Protein AF-A0A8I6TGW4-F1 (afdb_monomer)

Solvent-accessible surface area (backbone atoms only — not comparable to full-atom values): 19150 Å² total; per-residue (Å²): 113,72,70,60,54,51,53,51,51,51,51,51,52,51,49,49,52,52,50,54,51,51,51,52,51,50,54,51,51,52,50,52,53,52,50,51,52,51,51,49,53,53,50,55,51,53,52,51,51,52,51,51,52,52,49,54,52,50,52,53,50,51,55,48,50,54,53,49,53,54,49,52,54,51,47,53,52,50,50,54,50,49,52,51,51,52,53,50,49,52,53,50,52,51,52,51,54,53,49,51,52,50,50,51,53,50,49,53,51,50,50,52,52,48,55,56,47,53,64,45,70,75,76,39,88,85,58,43,86,65,50,51,58,54,51,52,50,49,52,49,48,50,50,49,49,50,52,49,50,53,49,60,65,47,48,77,77,44,84,81,66,92,48,67,68,59,52,52,52,53,48,49,52,51,48,53,52,50,49,52,51,50,51,50,54,50,51,53,49,53,50,52,52,52,52,50,52,51,50,51,52,51,50,55,51,52,53,52,51,50,53,54,48,55,52,51,50,53,50,52,53,50,50,52,50,51,52,50,54,51,49,53,52,54,49,52,53,49,53,52,49,48,54,52,50,51,53,51,52,51,54,50,51,49,51,39,50,53,48,46,55,48,47,60,73,69,58,61,86,85,44,82,64,62,76,74,44,63,93,58,81,63,70,41,86,91,45,42,65,60,54,49,57,52,48,50,58,47,50,54,49,52,52,49,52,51,54,52,49,54,53,50,52,56,50,50,55,51,49,55,54,49,53,53,53,50,54,52,50,54,50,55,50,52,54,53,53,55,59,62,64,74,71,78,85,82,92,86,133

Radius of gyration: 69.32 Å; Cα contacts (8 Å, |Δi|>4): 26; chains: 1; bounding box: 173×59×193 Å

Organism: Cimex lectularius (NCBI:txid79782)

Structure (mmCIF, N/CA/C/O backbone):
data_AF-A0A8I6TGW4-F1
#
_entry.id   AF-A0A8I6TGW4-F1
#
loop_
_atom_site.group_PDB
_atom_site.id
_atom_site.type_symbol
_atom_site.label_atom_id
_atom_site.label_alt_id
_atom_site.label_comp_id
_atom_site.label_asym_id
_atom_site.label_entity_id
_atom_site.label_seq_id
_atom_site.pdbx_PDB_ins_code
_atom_site.Cartn_x
_atom_site.Cartn_y
_atom_site.Cartn_z
_atom_site.occupancy
_atom_site.B_iso_or_equiv
_atom_site.auth_seq_id
_atom_site.auth_comp_id
_atom_site.auth_asym_id
_atom_site.auth_atom_id
_atom_site.pdbx_PDB_model_num
ATOM 1 N N . MET A 1 1 ? 26.104 -15.362 -88.011 1.00 62.25 1 MET A N 1
ATOM 2 C CA . MET A 1 1 ? 26.168 -16.494 -87.060 1.00 62.25 1 MET A CA 1
ATOM 3 C C . MET A 1 1 ? 26.789 -16.039 -85.732 1.00 62.25 1 MET A C 1
ATOM 5 O O . MET A 1 1 ? 26.032 -15.821 -84.799 1.00 62.25 1 MET A O 1
ATOM 9 N N . SER A 1 2 ? 28.082 -15.692 -85.678 1.00 73.00 2 SER A N 1
ATOM 10 C CA . SER A 1 2 ? 28.809 -15.333 -84.431 1.00 73.00 2 SER A CA 1
ATOM 11 C C . SER A 1 2 ? 28.237 -14.186 -83.556 1.00 73.00 2 SER A C 1
ATOM 13 O O . SER A 1 2 ? 28.276 -14.269 -82.326 1.00 73.00 2 SER A O 1
ATOM 15 N N . LEU A 1 3 ? 27.670 -13.114 -84.133 1.00 85.50 3 LEU A N 1
ATOM 16 C CA . LEU A 1 3 ? 27.130 -11.997 -83.331 1.00 85.50 3 LEU A CA 1
ATOM 17 C C . LEU A 1 3 ? 25.871 -12.387 -82.537 1.00 85.50 3 LEU A C 1
ATOM 19 O O . LEU A 1 3 ? 25.666 -11.917 -81.419 1.00 85.50 3 LEU A O 1
ATOM 23 N N . LEU A 1 4 ? 25.019 -13.231 -83.123 1.00 88.75 4 LEU A N 1
ATOM 24 C CA . LEU A 1 4 ? 23.761 -13.645 -82.504 1.00 88.75 4 LEU A CA 1
ATOM 25 C C . LEU A 1 4 ? 24.017 -14.649 -81.374 1.00 88.75 4 LEU A C 1
ATOM 27 O O . LEU A 1 4 ? 23.421 -14.534 -80.308 1.00 88.75 4 LEU A O 1
ATOM 31 N N . GLU A 1 5 ? 24.978 -15.552 -81.574 1.00 88.38 5 GLU A N 1
ATOM 32 C CA . GLU A 1 5 ? 25.470 -16.478 -80.546 1.00 88.38 5 GLU A CA 1
ATOM 33 C C . GLU A 1 5 ? 26.080 -15.729 -79.356 1.00 88.38 5 GLU A C 1
ATOM 35 O O . GLU A 1 5 ? 25.772 -16.038 -78.207 1.00 88.38 5 GLU A O 1
ATOM 40 N N . THR A 1 6 ? 26.872 -14.681 -79.611 1.00 88.75 6 THR A N 1
ATOM 41 C CA . THR A 1 6 ? 27.436 -13.839 -78.542 1.00 88.75 6 THR A CA 1
ATOM 42 C C . THR A 1 6 ? 26.337 -13.129 -77.739 1.00 88.75 6 THR A C 1
ATOM 44 O O . THR A 1 6 ? 26.377 -13.136 -76.510 1.00 88.75 6 THR A O 1
ATOM 47 N N . LYS A 1 7 ? 25.318 -12.556 -78.398 1.00 92.06 7 LYS A N 1
ATOM 48 C CA . LYS A 1 7 ? 24.183 -11.907 -77.707 1.00 92.06 7 LYS A CA 1
ATOM 49 C C . LYS A 1 7 ? 23.358 -12.895 -76.883 1.00 92.06 7 LYS A C 1
ATOM 51 O O . LYS A 1 7 ? 22.987 -12.581 -75.755 1.00 92.06 7 LYS A O 1
ATOM 56 N N . LEU A 1 8 ? 23.104 -14.084 -77.424 1.00 93.31 8 LEU A N 1
ATOM 57 C CA . LEU A 1 8 ? 22.403 -15.154 -76.719 1.00 93.31 8 LEU A CA 1
ATOM 58 C C . LEU A 1 8 ? 23.196 -15.624 -75.490 1.00 93.31 8 LEU A C 1
ATOM 60 O O . LEU A 1 8 ? 22.628 -15.775 -74.412 1.00 93.31 8 LEU A O 1
ATOM 64 N N . SER A 1 9 ? 24.515 -15.782 -75.624 1.00 92.88 9 SER A N 1
ATOM 65 C CA . SER A 1 9 ? 25.410 -16.131 -74.514 1.00 92.88 9 SER A CA 1
ATOM 66 C C . SER A 1 9 ? 25.389 -15.075 -73.401 1.00 92.88 9 SER A C 1
ATOM 68 O O . SER A 1 9 ? 25.226 -15.418 -72.230 1.00 92.88 9 SER A O 1
ATOM 70 N N . ILE A 1 10 ? 25.448 -13.784 -73.751 1.00 94.00 10 ILE A N 1
ATOM 71 C CA . ILE A 1 10 ? 25.335 -12.683 -72.779 1.00 94.00 10 ILE A CA 1
ATOM 72 C C . ILE A 1 10 ? 23.983 -12.732 -72.053 1.00 94.00 10 ILE A C 1
ATOM 74 O O . ILE A 1 10 ? 23.959 -12.678 -70.824 1.00 94.00 10 ILE A O 1
ATOM 78 N N . ALA A 1 11 ? 22.878 -12.916 -72.781 1.00 94.31 11 ALA A N 1
ATOM 79 C CA . ALA A 1 11 ? 21.547 -13.028 -72.186 1.00 94.31 11 ALA A CA 1
ATOM 80 C C . ALA A 1 11 ? 21.424 -14.240 -71.242 1.00 94.31 11 ALA A C 1
ATOM 82 O O . ALA A 1 11 ? 20.847 -14.123 -70.163 1.00 94.31 11 ALA A O 1
ATOM 83 N N . HIS A 1 12 ? 22.015 -15.390 -71.589 1.00 95.12 12 HIS A N 1
ATOM 84 C CA . HIS A 1 12 ? 22.072 -16.552 -70.696 1.00 95.12 12 HIS A CA 1
ATOM 85 C C . HIS A 1 12 ? 22.902 -16.283 -69.439 1.00 95.12 12 HIS A C 1
ATOM 87 O O . HIS A 1 12 ? 22.501 -16.686 -68.348 1.00 95.12 12 HIS A O 1
ATOM 93 N N . ILE A 1 13 ? 24.033 -15.584 -69.557 1.00 95.25 13 ILE A N 1
ATOM 94 C CA . ILE A 1 13 ? 24.851 -15.194 -68.402 1.00 95.25 13 ILE A CA 1
ATOM 95 C C . ILE A 1 13 ? 24.069 -14.245 -67.487 1.00 95.25 13 ILE A C 1
ATOM 97 O O . ILE A 1 13 ? 24.092 -14.414 -66.268 1.00 95.25 13 ILE A O 1
ATOM 101 N N . GLU A 1 14 ? 23.364 -13.261 -68.044 1.00 95.25 14 GLU A N 1
ATOM 102 C CA . GLU A 1 14 ? 22.524 -12.338 -67.274 1.00 95.25 14 GLU A CA 1
ATOM 103 C C . GLU A 1 14 ? 21.357 -13.054 -66.593 1.00 95.25 14 GLU A C 1
ATOM 105 O O . GLU A 1 14 ? 21.141 -12.865 -65.393 1.00 95.25 14 GLU A O 1
ATOM 110 N N . LEU A 1 15 ? 20.666 -13.943 -67.309 1.00 96.31 15 LEU A N 1
ATOM 111 C CA . LEU A 1 15 ? 19.611 -14.776 -66.741 1.00 96.31 15 LEU A CA 1
ATOM 112 C C . LEU A 1 15 ? 20.147 -15.642 -65.598 1.00 96.31 15 LEU A C 1
ATOM 114 O O . LEU A 1 15 ? 19.552 -15.670 -64.523 1.00 96.31 15 LEU A O 1
ATOM 118 N N . ASN A 1 16 ? 21.299 -16.289 -65.785 1.00 95.88 16 ASN A N 1
ATOM 119 C CA . ASN A 1 16 ? 21.934 -17.101 -64.750 1.00 95.88 16 ASN A CA 1
ATOM 120 C C . ASN A 1 16 ? 22.305 -16.260 -63.522 1.00 95.88 16 ASN A C 1
ATOM 122 O O . ASN A 1 16 ? 22.042 -16.685 -62.401 1.00 95.88 16 ASN A O 1
ATOM 126 N N . LYS A 1 17 ? 22.824 -15.036 -63.701 1.00 96.00 17 LYS A N 1
ATOM 127 C CA . LYS A 1 17 ? 23.092 -14.105 -62.588 1.00 96.00 17 LYS A CA 1
ATOM 128 C C . LYS A 1 17 ? 21.819 -13.764 -61.811 1.00 96.00 17 LYS A C 1
ATOM 130 O O . LYS A 1 17 ? 21.835 -13.775 -60.578 1.00 96.00 17 LYS A O 1
ATOM 135 N N . VAL A 1 18 ? 20.719 -13.478 -62.510 1.00 96.38 18 VAL A N 1
ATOM 136 C CA . VAL A 1 18 ? 19.418 -13.202 -61.881 1.00 96.38 18 VAL A CA 1
ATOM 137 C C . VAL A 1 18 ? 18.891 -14.441 -61.159 1.00 96.38 18 VAL A C 1
ATOM 139 O O . VAL A 1 18 ? 18.430 -14.320 -60.027 1.00 96.38 18 VAL A O 1
ATOM 142 N N . MET A 1 19 ? 19.021 -15.631 -61.750 1.00 96.56 19 MET A N 1
ATOM 143 C CA . MET A 1 19 ? 18.623 -16.896 -61.127 1.00 96.56 19 MET A CA 1
ATOM 144 C C . MET A 1 19 ? 19.427 -17.188 -59.858 1.00 96.56 19 MET A C 1
ATOM 146 O O . MET A 1 19 ? 18.835 -17.511 -58.831 1.00 96.56 19 MET A O 1
ATOM 150 N N . THR A 1 20 ? 20.751 -16.996 -59.870 1.00 96.56 20 THR A N 1
ATOM 151 C CA . THR A 1 20 ? 21.584 -17.143 -58.665 1.00 96.56 20 THR A CA 1
ATOM 152 C C . 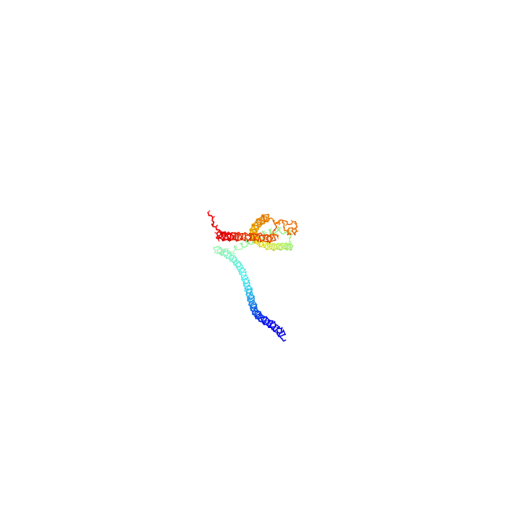THR A 1 20 ? 21.188 -16.134 -57.588 1.00 96.56 20 THR A C 1
ATOM 154 O O . THR A 1 20 ? 21.098 -16.492 -56.415 1.00 96.56 20 THR A O 1
ATOM 157 N N . LYS A 1 21 ? 20.906 -14.877 -57.961 1.00 97.00 21 LYS A N 1
ATOM 158 C CA . LYS A 1 21 ? 20.435 -13.860 -57.010 1.00 97.00 21 LYS A CA 1
ATOM 159 C C . LYS A 1 21 ? 19.064 -14.219 -56.426 1.00 97.00 21 LYS A C 1
ATOM 161 O O . LYS A 1 21 ? 18.870 -14.074 -55.225 1.00 97.00 21 LYS A O 1
ATOM 166 N N . ASN A 1 22 ? 18.137 -14.710 -57.247 1.00 96.81 22 ASN A N 1
ATOM 167 C CA . ASN A 1 22 ? 16.816 -15.159 -56.802 1.00 96.81 22 ASN A CA 1
ATOM 168 C C . ASN A 1 22 ? 16.932 -16.364 -55.854 1.00 96.81 22 ASN A C 1
ATOM 170 O O . ASN A 1 22 ? 16.273 -16.382 -54.821 1.00 96.81 22 ASN A O 1
ATOM 174 N N . GLY A 1 23 ? 17.831 -17.311 -56.146 1.00 97.88 23 GLY A N 1
ATOM 175 C CA . GLY A 1 23 ? 18.157 -18.423 -55.248 1.00 97.88 23 GLY A CA 1
ATOM 176 C C . GLY A 1 23 ? 18.614 -17.945 -53.868 1.00 97.88 23 GLY A C 1
ATOM 177 O O . GLY A 1 23 ? 18.004 -18.312 -52.869 1.00 97.88 23 GLY A O 1
ATOM 178 N N . ARG A 1 24 ? 19.594 -17.032 -53.815 1.00 97.00 24 ARG A N 1
ATOM 179 C CA . ARG A 1 24 ? 20.082 -16.451 -52.548 1.00 97.00 24 ARG A CA 1
ATOM 180 C C . ARG A 1 24 ? 18.984 -15.738 -51.758 1.00 97.00 24 ARG A C 1
ATOM 182 O O . ARG A 1 24 ? 18.885 -15.919 -50.553 1.00 97.00 24 ARG A O 1
ATOM 189 N N . LEU A 1 25 ? 18.136 -14.957 -52.433 1.00 97.81 25 LEU A N 1
ATOM 190 C CA . LEU A 1 25 ? 17.016 -14.273 -51.777 1.00 97.81 25 LEU A CA 1
ATOM 191 C C . LEU A 1 25 ? 15.998 -15.265 -51.196 1.00 97.81 25 LEU A C 1
ATOM 193 O O . LEU A 1 25 ? 15.444 -15.013 -50.132 1.00 97.81 25 LEU A O 1
ATOM 197 N N . ARG A 1 26 ? 15.751 -16.401 -51.861 1.00 98.00 26 ARG A N 1
ATOM 198 C CA . ARG A 1 26 ? 14.867 -17.451 -51.325 1.00 98.00 26 ARG A CA 1
ATOM 199 C C . ARG A 1 26 ? 15.451 -18.103 -50.077 1.00 98.00 26 ARG A C 1
ATOM 201 O O . ARG A 1 26 ? 14.713 -18.299 -49.117 1.00 98.00 26 ARG A O 1
ATOM 208 N N . GLU A 1 27 ? 16.750 -18.390 -50.076 1.00 97.75 27 GLU A N 1
ATOM 209 C CA . GLU A 1 27 ? 17.454 -18.928 -48.903 1.00 97.75 27 GLU A CA 1
ATOM 210 C C . GLU A 1 27 ? 17.406 -17.947 -47.723 1.00 97.75 27 GLU A C 1
ATOM 212 O O . GLU A 1 27 ? 17.117 -18.345 -46.595 1.00 97.75 27 GLU A O 1
ATOM 217 N N . GLU A 1 28 ? 17.610 -16.653 -47.984 1.00 97.94 28 GLU A N 1
ATOM 218 C CA . GLU A 1 28 ? 17.508 -15.598 -46.972 1.00 97.94 28 GLU A CA 1
ATOM 219 C C . GLU A 1 28 ? 16.085 -15.489 -46.404 1.00 97.94 28 GLU A C 1
ATOM 221 O O . GLU A 1 28 ? 15.901 -15.457 -45.187 1.00 97.94 28 GLU A O 1
ATOM 226 N N . ILE A 1 29 ? 15.058 -15.515 -47.262 1.00 98.00 29 ILE A N 1
ATOM 227 C CA . ILE A 1 29 ? 13.655 -15.527 -46.824 1.00 98.00 29 ILE A CA 1
ATOM 228 C C . ILE A 1 29 ? 13.371 -16.762 -45.961 1.00 98.00 29 ILE A C 1
ATOM 230 O O . ILE A 1 29 ? 12.735 -16.645 -44.913 1.00 98.00 29 ILE A O 1
ATOM 234 N N . GLU A 1 30 ? 13.844 -17.944 -46.361 1.00 98.00 30 GLU A N 1
ATOM 235 C CA . GLU A 1 30 ? 13.651 -19.170 -45.586 1.00 98.00 30 GLU A CA 1
ATOM 236 C C . GLU A 1 30 ? 14.340 -19.088 -44.215 1.00 98.00 30 GLU A C 1
ATOM 238 O O . GLU A 1 30 ? 13.747 -19.465 -43.198 1.00 98.00 30 GLU A O 1
ATOM 243 N N . HIS A 1 31 ? 15.559 -18.546 -44.167 1.00 97.75 31 HIS A N 1
ATOM 244 C CA . HIS A 1 31 ? 16.283 -18.296 -42.923 1.00 97.75 31 HIS A CA 1
ATOM 245 C C . HIS A 1 31 ? 15.496 -17.361 -41.994 1.00 97.75 31 HIS A C 1
ATOM 247 O O . HIS A 1 31 ? 15.213 -17.722 -40.849 1.00 97.75 31 HIS A O 1
ATOM 253 N N . LEU A 1 32 ? 15.046 -16.210 -42.502 1.00 98.06 32 LEU A N 1
ATOM 254 C CA . LEU A 1 32 ? 14.266 -15.235 -41.731 1.00 98.06 32 LEU A CA 1
ATOM 255 C C . LEU A 1 32 ? 12.938 -15.818 -41.225 1.00 98.06 32 LEU A C 1
ATOM 257 O O . LEU A 1 32 ? 12.511 -15.536 -40.103 1.00 98.06 32 LEU A O 1
ATOM 261 N N . LEU A 1 33 ? 12.276 -16.672 -42.010 1.00 98.00 33 LEU A N 1
ATOM 262 C CA . LEU A 1 33 ? 11.053 -17.354 -41.578 1.00 98.00 33 LEU A CA 1
ATOM 263 C C . LEU A 1 33 ? 11.316 -18.350 -40.440 1.00 98.00 33 LEU A C 1
ATOM 265 O O . LEU A 1 33 ? 10.512 -18.430 -39.502 1.00 98.00 33 LEU A O 1
ATOM 269 N N . LYS A 1 34 ? 12.441 -19.077 -40.481 1.00 98.06 34 LYS A N 1
ATOM 270 C CA . LYS A 1 34 ? 12.869 -19.970 -39.390 1.00 98.06 34 LYS A CA 1
ATOM 271 C C . LYS A 1 34 ? 13.171 -19.180 -38.118 1.00 98.06 34 LYS A C 1
ATOM 273 O O . LYS A 1 34 ? 12.689 -19.558 -37.047 1.00 98.06 34 LYS A O 1
ATOM 278 N N . GLU A 1 35 ? 13.882 -18.062 -38.230 1.00 97.69 35 GLU A N 1
ATOM 279 C CA . GLU A 1 35 ? 14.150 -17.172 -37.097 1.00 97.69 35 GLU A CA 1
ATOM 280 C C . GLU A 1 35 ? 12.861 -16.611 -36.503 1.00 97.69 35 GLU A C 1
ATOM 282 O O . GLU A 1 35 ? 12.648 -16.719 -35.296 1.00 97.69 35 GLU A O 1
ATOM 287 N N . ARG A 1 36 ? 11.938 -16.112 -37.335 1.00 98.12 36 ARG A N 1
ATOM 288 C CA . ARG A 1 36 ? 10.631 -15.627 -36.870 1.00 98.12 36 ARG A CA 1
ATOM 289 C C . ARG A 1 36 ? 9.860 -16.708 -36.115 1.00 98.12 36 ARG A C 1
ATOM 291 O O . ARG A 1 36 ? 9.249 -16.423 -35.088 1.00 98.12 36 ARG A O 1
ATOM 298 N N . CYS A 1 37 ? 9.881 -17.948 -36.605 1.00 98.0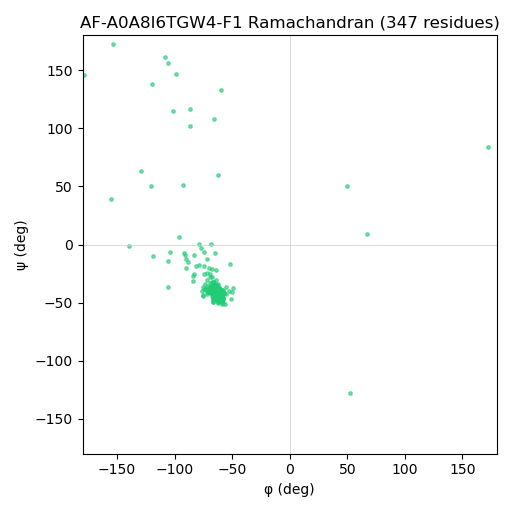6 37 CYS A N 1
ATOM 299 C CA . CYS A 1 37 ? 9.243 -19.078 -35.930 1.00 98.06 37 CYS A CA 1
ATOM 300 C C . CYS A 1 37 ? 9.887 -19.356 -34.562 1.00 98.06 37 CYS A C 1
ATOM 302 O O . CYS A 1 37 ? 9.177 -19.549 -33.574 1.00 98.06 37 CYS A O 1
ATOM 304 N N . ARG A 1 38 ? 11.222 -19.309 -34.477 1.00 98.00 38 ARG A N 1
ATOM 305 C CA . ARG A 1 38 ? 11.961 -19.460 -33.216 1.00 98.00 38 ARG A CA 1
ATOM 306 C C . ARG A 1 38 ? 11.637 -18.338 -32.227 1.00 98.00 38 ARG A C 1
ATOM 308 O O . ARG A 1 38 ? 11.329 -18.631 -31.075 1.00 98.00 38 ARG A O 1
ATOM 315 N N . PHE A 1 39 ? 11.652 -17.084 -32.674 1.00 98.25 39 PHE A N 1
ATOM 316 C CA . PHE A 1 39 ? 11.309 -15.931 -31.839 1.00 98.25 39 PHE A CA 1
ATOM 317 C C . PHE A 1 39 ? 9.869 -15.991 -31.345 1.00 98.25 39 PHE A C 1
ATOM 319 O O . PHE A 1 39 ? 9.619 -15.725 -30.174 1.00 98.25 39 PHE A O 1
ATOM 326 N N . LYS A 1 40 ? 8.927 -16.397 -32.202 1.00 98.06 40 LYS A N 1
ATOM 327 C CA . LYS A 1 40 ? 7.530 -16.566 -31.801 1.00 98.06 40 LYS A CA 1
ATOM 328 C C . LYS A 1 40 ? 7.378 -17.613 -30.696 1.00 98.06 40 LYS A C 1
ATOM 330 O O . LYS A 1 40 ? 6.718 -17.335 -29.705 1.00 98.06 40 LYS A O 1
ATOM 335 N N . LYS A 1 41 ? 8.031 -18.773 -30.828 1.00 98.31 41 LYS A N 1
ATOM 336 C CA . LYS A 1 41 ? 8.020 -19.807 -29.778 1.00 98.31 41 LYS A CA 1
ATOM 337 C C . LYS A 1 41 ? 8.584 -19.280 -28.460 1.00 98.31 41 LYS A C 1
ATOM 339 O O . LYS A 1 41 ? 7.952 -19.445 -27.425 1.00 98.31 41 LYS A O 1
ATOM 344 N N . LEU A 1 42 ? 9.726 -18.591 -28.518 1.00 98.12 42 LEU A N 1
ATOM 345 C CA . LEU A 1 42 ? 10.330 -17.985 -27.333 1.00 98.12 42 LEU A CA 1
ATOM 346 C C . LEU A 1 42 ? 9.378 -16.980 -26.672 1.00 98.12 42 LEU A C 1
ATOM 348 O O . LEU A 1 42 ? 9.198 -17.023 -25.462 1.00 98.12 42 LEU A O 1
ATOM 352 N N . LEU A 1 43 ? 8.740 -16.109 -27.457 1.00 98.12 43 LEU A N 1
ATOM 353 C CA . LEU A 1 43 ? 7.761 -15.146 -26.955 1.00 98.12 43 LEU A CA 1
ATOM 354 C C . LEU A 1 43 ? 6.569 -15.848 -26.287 1.00 98.12 43 LEU A C 1
ATOM 356 O O . LEU A 1 43 ? 6.182 -15.473 -25.183 1.00 98.12 43 LEU A O 1
ATOM 360 N N . ASP A 1 44 ? 6.008 -16.871 -26.931 1.00 98.44 44 ASP A N 1
ATOM 361 C CA . ASP A 1 44 ? 4.873 -17.626 -26.396 1.00 98.44 44 ASP A CA 1
ATOM 362 C C . ASP A 1 44 ? 5.230 -18.303 -25.062 1.00 98.44 44 ASP A C 1
ATOM 364 O O . ASP A 1 44 ? 4.425 -18.298 -24.128 1.00 98.44 44 ASP A O 1
ATOM 368 N N . ASP A 1 45 ? 6.446 -18.836 -24.935 1.00 98.12 45 ASP A N 1
ATOM 369 C CA . ASP A 1 45 ? 6.925 -19.455 -23.698 1.00 98.12 45 ASP A CA 1
ATOM 370 C C . ASP A 1 45 ? 7.169 -18.420 -22.590 1.00 98.12 45 ASP A C 1
ATOM 372 O O . ASP A 1 45 ? 6.744 -18.631 -21.450 1.00 98.12 45 ASP A O 1
ATOM 376 N N . GLN A 1 46 ? 7.742 -17.259 -22.920 1.00 97.50 46 GLN A N 1
ATOM 377 C CA . GLN A 1 46 ? 7.876 -16.143 -21.975 1.00 97.50 46 GLN A CA 1
ATOM 378 C C . GLN A 1 46 ? 6.506 -15.629 -21.506 1.00 97.50 46 GLN A C 1
ATOM 380 O O . GLN A 1 46 ? 6.304 -15.372 -20.319 1.00 97.50 46 GLN A O 1
ATOM 385 N N . LEU A 1 47 ? 5.520 -15.541 -22.404 1.00 98.12 47 LEU A N 1
ATOM 386 C CA . LEU A 1 47 ? 4.153 -15.149 -22.053 1.00 98.12 47 LEU A CA 1
ATOM 387 C C . LEU A 1 47 ? 3.474 -16.170 -21.134 1.00 98.12 47 LEU A C 1
ATOM 389 O O . LEU A 1 47 ? 2.747 -15.774 -20.221 1.00 98.12 47 LEU A O 1
ATOM 393 N N . LYS A 1 48 ? 3.696 -17.473 -21.344 1.00 98.12 48 LYS A N 1
ATOM 394 C CA . LYS A 1 48 ? 3.195 -18.517 -20.435 1.00 98.12 48 LYS A CA 1
ATOM 395 C C . LYS A 1 48 ? 3.824 -18.393 -19.052 1.00 98.12 48 LYS A C 1
ATOM 397 O O . LYS A 1 48 ? 3.088 -18.427 -18.067 1.00 98.12 48 LYS A O 1
ATOM 402 N N . LEU A 1 49 ? 5.142 -18.199 -18.977 1.00 98.00 49 LEU A N 1
ATOM 403 C CA . LEU A 1 49 ? 5.844 -18.018 -17.707 1.00 98.00 49 LEU A CA 1
ATOM 404 C C . LEU A 1 49 ? 5.331 -16.780 -16.964 1.00 98.00 49 LEU A C 1
ATOM 406 O O . LEU A 1 49 ? 5.023 -16.857 -15.777 1.00 98.00 49 LEU A O 1
ATOM 410 N N . LEU A 1 50 ? 5.142 -15.665 -17.675 1.00 97.94 50 LEU A N 1
ATOM 411 C CA . LEU A 1 50 ? 4.583 -14.441 -17.104 1.00 97.94 50 LEU A CA 1
ATOM 412 C C . LEU A 1 50 ? 3.166 -14.664 -16.554 1.00 97.94 50 LEU A C 1
ATOM 414 O O . LEU A 1 50 ? 2.845 -14.205 -15.460 1.00 97.94 50 LEU A O 1
ATOM 418 N N . LYS A 1 51 ? 2.307 -15.375 -17.295 1.00 97.94 51 LYS A N 1
ATOM 419 C CA . LYS A 1 51 ? 0.947 -15.712 -16.841 1.00 97.94 51 LYS A CA 1
ATOM 420 C C . LYS A 1 51 ? 0.967 -16.612 -15.605 1.00 97.94 51 LYS A C 1
ATOM 422 O O . LYS A 1 51 ? 0.204 -16.362 -14.677 1.00 97.94 51 LYS A O 1
ATOM 427 N N . ALA A 1 52 ? 1.845 -17.613 -15.572 1.00 98.00 52 ALA A N 1
ATOM 428 C CA . ALA A 1 52 ? 2.011 -18.492 -14.417 1.00 98.00 52 ALA A CA 1
ATOM 429 C C . ALA A 1 52 ? 2.515 -17.724 -13.183 1.00 98.00 52 ALA A C 1
ATOM 431 O O . ALA A 1 52 ? 1.960 -17.884 -12.099 1.00 98.00 52 ALA A O 1
ATOM 432 N N . GLY A 1 53 ? 3.498 -16.833 -13.358 1.00 98.19 53 GLY A N 1
ATOM 433 C CA . GLY A 1 53 ? 4.005 -15.970 -12.290 1.00 98.19 53 GLY A CA 1
ATOM 434 C C . GLY A 1 53 ? 2.932 -15.035 -11.731 1.00 98.19 53 GLY A C 1
ATOM 435 O O . GLY A 1 53 ? 2.769 -14.947 -10.518 1.00 98.19 53 GLY A O 1
ATOM 436 N N . LYS A 1 54 ? 2.132 -14.402 -12.601 1.00 98.06 54 LYS A N 1
ATOM 437 C CA . LYS A 1 54 ? 0.991 -13.573 -12.176 1.00 98.06 54 LYS A CA 1
ATOM 438 C C . LYS A 1 54 ? -0.051 -14.372 -11.400 1.00 98.06 54 LYS A C 1
ATOM 440 O O . LYS A 1 54 ? -0.555 -13.869 -10.405 1.00 98.06 54 LYS A O 1
ATOM 445 N N . LYS A 1 55 ? -0.359 -15.595 -11.839 1.00 98.25 55 LYS A N 1
ATOM 446 C CA . LYS A 1 55 ? -1.290 -16.471 -11.123 1.00 98.25 55 LYS A CA 1
ATOM 447 C C . LYS A 1 55 ? -0.765 -16.809 -9.726 1.00 98.25 55 LYS A C 1
ATOM 449 O O . LYS A 1 55 ? -1.466 -16.568 -8.761 1.00 98.25 55 LYS A O 1
ATOM 454 N N . SER A 1 56 ? 0.485 -17.259 -9.618 1.00 97.94 56 SER A N 1
ATOM 455 C CA . SER A 1 56 ? 1.115 -17.552 -8.321 1.00 97.94 56 SER A CA 1
ATOM 456 C C . SER A 1 56 ? 1.120 -16.335 -7.386 1.00 97.94 56 SER A C 1
ATOM 458 O O . SER A 1 56 ? 0.803 -16.446 -6.207 1.00 97.94 56 SER A O 1
ATOM 460 N N . MET A 1 57 ? 1.409 -15.145 -7.923 1.00 97.75 57 MET A N 1
ATOM 461 C CA . MET A 1 57 ? 1.344 -13.897 -7.161 1.00 97.75 57 MET A CA 1
ATOM 462 C C . MET A 1 57 ? -0.073 -13.595 -6.654 1.00 97.75 57 MET A C 1
ATOM 464 O O . MET A 1 57 ? -0.223 -13.216 -5.498 1.00 97.75 57 MET A O 1
ATOM 468 N N . LEU A 1 58 ? -1.100 -13.766 -7.493 1.00 98.38 58 LEU A N 1
ATOM 469 C CA . LEU A 1 58 ? -2.496 -13.578 -7.087 1.00 98.38 58 LEU A CA 1
ATOM 470 C C . LEU A 1 58 ? -2.917 -14.594 -6.022 1.00 98.38 58 LEU A C 1
ATOM 472 O O . LEU A 1 58 ? -3.490 -14.189 -5.016 1.00 98.38 58 LEU A O 1
ATOM 476 N N . ASP A 1 59 ? -2.558 -15.866 -6.194 1.00 98.25 59 ASP A N 1
ATOM 477 C CA . ASP A 1 59 ? -2.862 -16.926 -5.230 1.00 98.25 59 ASP A CA 1
ATOM 478 C C . ASP A 1 59 ? -2.208 -16.624 -3.860 1.00 98.25 59 ASP A C 1
ATOM 480 O O . ASP A 1 59 ? -2.842 -16.778 -2.818 1.00 98.25 59 ASP A O 1
ATOM 484 N N . MET A 1 60 ? -0.965 -16.119 -3.834 1.00 98.12 60 MET A N 1
ATOM 485 C CA . MET A 1 60 ? -0.306 -15.688 -2.589 1.00 98.12 60 MET A CA 1
ATOM 486 C C . MET A 1 60 ? -0.987 -14.477 -1.938 1.00 98.12 60 MET A C 1
ATOM 488 O O . MET A 1 60 ? -1.062 -14.404 -0.710 1.00 98.12 60 MET A O 1
ATOM 492 N N . ILE A 1 61 ? -1.473 -13.520 -2.735 1.00 97.19 61 ILE A N 1
ATOM 493 C CA . ILE A 1 61 ? -2.217 -12.357 -2.228 1.00 97.19 61 ILE A CA 1
ATOM 494 C C . ILE A 1 61 ? -3.540 -12.812 -1.607 1.00 97.19 61 ILE A C 1
ATOM 496 O O . ILE A 1 61 ? -3.869 -12.378 -0.506 1.00 97.19 61 ILE A O 1
ATOM 500 N N . GLU A 1 62 ? -4.263 -13.715 -2.269 1.00 97.75 62 GLU A N 1
ATOM 501 C CA . GLU A 1 62 ? -5.518 -14.274 -1.765 1.00 97.75 62 GLU A CA 1
ATOM 502 C C . GLU A 1 62 ? -5.299 -15.042 -0.455 1.00 97.75 62 GLU A C 1
ATOM 504 O O . GLU A 1 62 ? -5.962 -14.761 0.543 1.00 97.75 62 GLU A O 1
ATOM 509 N N . GLN A 1 63 ? -4.297 -15.927 -0.405 1.00 97.62 63 GLN A N 1
ATOM 510 C CA . GLN A 1 63 ? -3.923 -16.637 0.824 1.00 97.62 63 GLN A CA 1
ATOM 511 C C . GLN A 1 63 ? -3.542 -15.680 1.959 1.00 97.62 63 GLN A C 1
ATOM 513 O O . GLN A 1 63 ? -3.923 -15.901 3.108 1.00 97.62 63 GLN A O 1
ATOM 518 N N . SER A 1 64 ? -2.814 -14.606 1.644 1.00 97.44 64 SER A N 1
ATOM 519 C CA . SER A 1 64 ? -2.461 -13.582 2.629 1.00 97.44 64 SER A CA 1
ATOM 520 C C . SER A 1 64 ? -3.704 -12.856 3.145 1.00 97.44 64 SER A C 1
ATOM 522 O O . SER A 1 64 ? -3.831 -12.682 4.352 1.00 97.44 64 SER A O 1
ATOM 524 N N . SER A 1 65 ? -4.639 -12.482 2.263 1.00 96.94 65 SER A N 1
ATOM 525 C CA . SER A 1 65 ? -5.906 -11.837 2.640 1.00 96.94 65 SER A CA 1
ATOM 526 C C . SER A 1 65 ? -6.719 -12.715 3.589 1.00 96.94 65 SER A C 1
ATOM 528 O O . SER A 1 65 ? -7.104 -12.260 4.661 1.00 96.94 65 SER A O 1
ATOM 530 N N . ILE A 1 66 ? -6.881 -14.000 3.257 1.00 97.06 66 ILE A N 1
ATOM 531 C CA . ILE A 1 66 ? -7.596 -14.972 4.097 1.00 97.06 66 ILE A CA 1
ATOM 532 C C . ILE A 1 66 ? -6.918 -15.116 5.469 1.00 97.06 66 ILE A C 1
ATOM 534 O O . ILE A 1 66 ? -7.582 -15.141 6.506 1.00 97.06 66 ILE A O 1
ATOM 538 N N . ALA A 1 67 ? -5.584 -15.182 5.510 1.00 96.69 67 ALA A N 1
ATOM 539 C CA . ALA A 1 67 ? -4.848 -15.257 6.770 1.00 96.69 67 ALA A CA 1
ATOM 540 C C . ALA A 1 67 ? -5.018 -13.988 7.627 1.00 96.69 67 ALA A C 1
ATOM 542 O O . ALA A 1 67 ? -5.115 -14.086 8.854 1.00 96.69 67 ALA A O 1
ATOM 543 N N . PHE A 1 68 ? -5.074 -12.806 7.002 1.00 97.88 68 PHE A N 1
ATOM 544 C CA . PHE A 1 68 ? -5.362 -11.553 7.700 1.00 97.88 68 PHE A CA 1
ATOM 545 C C . PHE A 1 68 ? -6.784 -11.527 8.260 1.00 97.88 68 PHE A C 1
ATOM 547 O O . PHE A 1 68 ? -6.941 -11.230 9.442 1.00 97.88 68 PHE A O 1
ATOM 554 N N . GLU A 1 69 ? -7.787 -11.925 7.478 1.00 97.31 69 GLU A N 1
ATOM 555 C CA . GLU A 1 69 ? -9.181 -12.018 7.931 1.00 97.31 69 GLU A CA 1
ATOM 556 C C . GLU A 1 69 ? -9.322 -12.964 9.136 1.00 97.31 69 GLU A C 1
ATOM 558 O O . GLU A 1 69 ? -9.904 -12.596 10.157 1.00 97.31 69 GLU A O 1
ATOM 563 N N . HIS A 1 70 ? -8.702 -14.150 9.091 1.00 96.81 70 HIS A N 1
ATOM 564 C CA . HIS A 1 70 ? -8.701 -15.082 10.225 1.00 96.81 70 HIS A CA 1
ATOM 565 C C . HIS A 1 70 ? -8.016 -14.520 11.475 1.00 96.81 70 HIS A C 1
ATOM 567 O O . HIS A 1 70 ? -8.459 -14.770 12.604 1.00 96.81 70 HIS A O 1
ATOM 573 N N . ARG A 1 71 ? -6.919 -13.776 11.297 1.00 98.06 71 ARG A N 1
ATOM 574 C CA . ARG A 1 71 ? -6.231 -13.110 12.406 1.00 98.06 71 ARG A CA 1
ATOM 575 C C . ARG A 1 71 ? -7.117 -12.030 13.023 1.00 98.06 71 ARG A C 1
ATOM 577 O O . ARG A 1 71 ? -7.193 -11.967 14.247 1.00 98.06 71 ARG A O 1
ATOM 584 N N . GLU A 1 72 ? -7.763 -11.203 12.208 1.00 96.94 72 GLU A N 1
ATOM 585 C CA . GLU A 1 72 ? -8.675 -10.153 12.673 1.00 96.94 72 GLU A CA 1
ATOM 586 C C . GLU A 1 72 ? -9.871 -10.741 13.425 1.00 96.94 72 GLU A C 1
ATOM 588 O O . GLU A 1 72 ? -10.181 -10.289 14.527 1.00 96.94 72 GLU A O 1
ATOM 593 N N . GLU A 1 73 ? -10.476 -11.814 12.908 1.00 96.38 73 GLU A N 1
ATOM 594 C CA . GLU A 1 73 ? -11.571 -12.516 13.584 1.00 96.38 73 GLU A CA 1
ATOM 595 C C . GLU A 1 73 ? -11.126 -13.089 14.941 1.00 96.38 73 GLU A C 1
ATOM 597 O O . GLU A 1 73 ? -11.829 -12.971 15.948 1.00 96.38 73 GLU A O 1
ATOM 602 N N . SER A 1 74 ? -9.936 -13.694 14.992 1.00 94.88 74 SER A N 1
ATOM 603 C CA . SER A 1 74 ? -9.376 -14.248 16.231 1.00 94.88 74 SER A CA 1
ATOM 604 C C . SER A 1 74 ? -9.055 -13.156 17.250 1.00 94.88 74 SER A C 1
ATOM 606 O O . SER A 1 74 ? -9.321 -13.330 18.440 1.00 94.88 74 SER A O 1
ATOM 608 N N . GLN A 1 75 ? -8.524 -12.020 16.793 1.00 97.38 75 GLN A N 1
ATOM 609 C CA . GLN A 1 75 ? -8.243 -10.869 17.644 1.00 97.38 75 GLN A CA 1
ATOM 610 C C . GLN A 1 75 ? -9.536 -10.287 18.222 1.00 97.38 75 GLN A C 1
ATOM 612 O O . GLN A 1 75 ? -9.622 -10.100 19.431 1.00 97.38 75 GLN A O 1
ATOM 617 N N . ALA A 1 76 ? -10.571 -10.105 17.398 1.00 96.50 76 ALA A N 1
ATOM 618 C CA . ALA A 1 76 ? -11.874 -9.629 17.856 1.00 96.50 76 ALA A CA 1
ATOM 619 C C . ALA A 1 76 ? -12.491 -10.564 18.913 1.00 96.50 76 ALA A C 1
ATOM 621 O O . ALA A 1 76 ? -13.036 -10.101 19.916 1.00 96.50 76 ALA A O 1
ATOM 622 N N . LYS A 1 77 ? -12.360 -11.888 18.737 1.00 97.62 77 LYS A N 1
ATOM 623 C CA . LYS A 1 77 ? -12.791 -12.876 19.743 1.00 97.62 77 LYS A CA 1
ATOM 624 C C . LYS A 1 77 ? -12.012 -12.745 21.054 1.00 97.62 77 LYS A C 1
ATOM 626 O O . LYS A 1 77 ? -12.620 -12.819 22.120 1.00 97.62 77 LYS A O 1
ATOM 631 N N . LEU A 1 78 ? -10.692 -12.559 20.995 1.00 97.25 78 LEU A N 1
ATOM 632 C CA . LEU A 1 78 ? -9.863 -12.357 22.188 1.00 97.25 78 LEU A CA 1
ATOM 633 C C . LEU A 1 78 ? -10.225 -11.065 22.921 1.00 97.25 78 LEU A C 1
ATOM 635 O O . LEU A 1 78 ? -10.334 -11.077 24.145 1.00 97.25 78 LEU A O 1
ATOM 639 N N . ASP A 1 79 ? -10.454 -9.980 22.188 1.00 96.06 79 ASP A N 1
ATOM 640 C CA . ASP A 1 79 ? -10.820 -8.690 22.768 1.00 96.06 79 ASP A CA 1
ATOM 641 C C . ASP A 1 79 ? -12.188 -8.770 23.461 1.00 96.06 79 ASP A C 1
ATOM 643 O O . ASP A 1 79 ? -12.307 -8.375 24.621 1.00 96.06 79 ASP A O 1
ATOM 647 N N . ALA A 1 80 ? -13.180 -9.408 22.829 1.00 97.25 80 ALA A N 1
ATOM 648 C CA . ALA A 1 80 ? -14.487 -9.656 23.441 1.00 97.25 80 ALA A CA 1
ATOM 649 C C . ALA A 1 80 ? -14.399 -10.537 24.704 1.00 97.25 80 ALA A C 1
ATOM 651 O O . ALA A 1 80 ? -15.100 -10.303 25.692 1.00 97.25 80 ALA A O 1
ATOM 652 N N . LEU A 1 81 ? -13.530 -11.555 24.704 1.00 97.50 81 LEU A N 1
ATOM 653 C CA . LEU A 1 81 ? -13.292 -12.389 25.887 1.00 97.50 81 LEU A CA 1
ATOM 654 C C . LEU A 1 81 ? -12.591 -11.615 27.008 1.00 97.50 81 LEU A C 1
ATOM 656 O O . LEU A 1 81 ? -12.957 -11.779 28.172 1.00 97.50 81 LEU A O 1
ATOM 660 N N . ASN A 1 82 ? -11.618 -10.766 26.674 1.00 97.88 82 ASN A N 1
ATOM 661 C CA . ASN A 1 82 ? -10.929 -9.914 27.638 1.00 97.88 82 ASN A CA 1
ATOM 662 C C . ASN A 1 82 ? -11.889 -8.910 28.277 1.00 97.88 82 ASN A C 1
ATOM 664 O O . ASN A 1 82 ? -11.925 -8.804 29.501 1.00 97.88 82 ASN A O 1
ATOM 668 N N . GLU A 1 83 ? -12.708 -8.227 27.479 1.00 97.31 83 GLU A N 1
ATOM 669 C CA . GLU A 1 83 ? -13.721 -7.292 27.972 1.00 97.31 83 GLU A CA 1
ATOM 670 C C . GLU A 1 83 ? -14.716 -7.996 28.901 1.00 97.31 83 GLU A C 1
ATOM 672 O O . GLU A 1 83 ? -14.945 -7.555 30.032 1.00 97.31 83 GLU A O 1
ATOM 677 N N . LYS A 1 84 ? -15.219 -9.167 28.490 1.00 98.00 84 LYS A N 1
ATOM 678 C CA . LYS A 1 84 ? -16.087 -9.994 29.334 1.00 98.00 84 LYS A CA 1
ATOM 679 C C . LYS A 1 84 ? -15.393 -10.424 30.627 1.00 98.00 84 LYS A C 1
ATOM 681 O O . LYS A 1 84 ? -16.025 -10.430 31.681 1.00 98.00 84 LYS A O 1
ATOM 686 N N . SER A 1 85 ? -14.107 -10.775 30.576 1.00 97.81 85 SER A N 1
ATOM 687 C CA . SER A 1 85 ? -13.333 -11.149 31.763 1.00 97.81 85 SER A CA 1
ATOM 688 C C . SER A 1 85 ? -13.145 -9.975 32.722 1.00 97.81 85 SER A C 1
ATOM 690 O O . SER A 1 85 ? -13.201 -10.176 33.935 1.00 97.81 85 SER A O 1
ATOM 692 N N . ILE A 1 86 ? -12.909 -8.767 32.205 1.00 97.44 86 ILE A N 1
ATOM 693 C CA . ILE A 1 86 ? -12.767 -7.550 33.013 1.00 97.44 86 ILE A CA 1
ATOM 694 C C . ILE A 1 86 ? -14.102 -7.220 33.684 1.00 97.44 86 ILE A C 1
ATOM 696 O O . ILE A 1 86 ? -14.143 -7.080 34.905 1.00 97.44 86 ILE A O 1
ATOM 700 N N . SER A 1 87 ? -15.193 -7.202 32.915 1.00 98.00 87 SER A N 1
ATOM 701 C CA . SER A 1 87 ? -16.545 -6.968 33.432 1.00 98.00 87 SER A CA 1
ATOM 702 C C . SER A 1 87 ? -16.943 -8.004 34.495 1.00 98.00 87 SER A C 1
ATOM 704 O O . SER A 1 87 ? -17.416 -7.656 35.579 1.00 98.00 87 SER A O 1
ATOM 706 N N . LEU A 1 88 ? -16.674 -9.293 34.253 1.00 98.00 88 LEU A N 1
ATOM 707 C CA . LEU A 1 88 ? -16.952 -10.350 35.229 1.00 98.00 88 LEU A CA 1
ATOM 708 C C . LEU A 1 88 ? -16.123 -10.178 36.509 1.00 98.00 88 LEU A C 1
ATOM 710 O O . LEU A 1 88 ? -16.628 -10.380 37.611 1.00 98.00 88 LEU A O 1
ATOM 714 N N . LYS A 1 89 ? -14.854 -9.782 36.386 1.00 97.75 89 LYS A N 1
ATOM 715 C CA . LYS A 1 89 ? -14.007 -9.512 37.550 1.00 97.75 89 LYS A CA 1
ATOM 716 C C . LYS A 1 89 ? -14.561 -8.355 38.376 1.00 97.75 89 LYS A C 1
ATOM 718 O O . LYS A 1 89 ? -14.587 -8.465 39.595 1.00 97.75 89 LYS A O 1
ATOM 723 N N . GLU A 1 90 ? -14.999 -7.279 37.733 1.00 97.75 90 GLU A N 1
ATOM 724 C CA . GLU A 1 90 ? -15.564 -6.109 38.407 1.00 97.75 90 GLU A CA 1
ATOM 725 C C . GLU A 1 90 ? -16.886 -6.424 39.119 1.00 97.75 90 GLU A C 1
ATOM 727 O O . GLU A 1 90 ? -17.082 -6.058 40.277 1.00 97.75 90 GLU A O 1
ATOM 732 N N . THR A 1 91 ? -17.773 -7.182 38.473 1.00 97.19 91 THR A N 1
ATOM 733 C CA . THR A 1 91 ? -19.015 -7.638 39.119 1.00 97.19 91 THR A CA 1
ATOM 734 C C . THR A 1 91 ? -18.731 -8.562 40.304 1.00 97.19 91 THR A C 1
ATOM 736 O O . THR A 1 91 ? -19.326 -8.389 41.366 1.00 97.19 91 THR A O 1
ATOM 739 N N . HIS A 1 92 ? -17.778 -9.489 40.179 1.00 97.81 92 HIS A N 1
ATOM 740 C CA . HIS A 1 92 ? -17.392 -10.378 41.276 1.00 97.81 92 HIS A CA 1
ATOM 741 C C . HIS A 1 92 ? -16.737 -9.623 42.444 1.00 97.81 92 HIS A C 1
ATOM 743 O O . HIS A 1 92 ? -17.032 -9.908 43.604 1.00 97.81 92 HIS A O 1
ATOM 749 N N . THR A 1 93 ? -15.875 -8.634 42.180 1.00 97.69 93 THR A N 1
ATOM 750 C CA . THR A 1 93 ? -15.300 -7.808 43.255 1.00 97.69 93 THR A CA 1
ATOM 751 C C . THR A 1 93 ? -16.362 -6.948 43.930 1.00 97.69 93 THR A C 1
ATOM 753 O O . THR A 1 93 ? -16.308 -6.777 45.146 1.00 97.69 93 THR A O 1
ATOM 756 N N . GLN A 1 94 ? -17.349 -6.441 43.186 1.00 97.19 94 GLN A N 1
ATOM 757 C CA . GLN A 1 94 ? -18.489 -5.737 43.766 1.00 97.19 94 GLN A CA 1
ATOM 758 C C . GLN A 1 94 ? -19.310 -6.653 44.682 1.00 97.19 94 GLN A C 1
ATOM 760 O O . GLN A 1 94 ? -19.528 -6.305 45.840 1.00 97.19 94 GLN A O 1
ATOM 765 N N . GLN A 1 95 ? -19.667 -7.849 44.209 1.00 97.50 95 GLN A N 1
ATOM 766 C CA . GLN A 1 95 ? -20.389 -8.847 45.003 1.00 97.50 95 GLN A CA 1
ATOM 767 C C . GLN A 1 95 ? -19.631 -9.229 46.280 1.00 97.50 95 GLN A C 1
ATOM 769 O O . GLN A 1 95 ? -20.235 -9.316 47.346 1.00 97.50 95 GLN A O 1
ATOM 774 N N . MET A 1 96 ? -18.307 -9.403 46.200 1.00 97.31 96 MET A N 1
ATOM 775 C CA . MET A 1 96 ? -17.480 -9.698 47.373 1.00 97.31 96 MET A CA 1
ATOM 776 C C . MET A 1 96 ? -17.519 -8.554 48.396 1.00 97.31 96 MET A C 1
ATOM 778 O O . MET A 1 96 ? -17.734 -8.798 49.579 1.00 97.31 96 MET A O 1
ATOM 782 N N . ARG A 1 97 ? -17.400 -7.295 47.942 1.00 97.44 97 ARG A N 1
ATOM 783 C CA . ARG A 1 97 ? -17.503 -6.115 48.821 1.00 97.44 97 ARG A CA 1
ATOM 784 C C . ARG A 1 97 ? -18.861 -6.025 49.516 1.00 97.44 97 ARG A C 1
ATOM 786 O O . ARG A 1 97 ? -18.923 -5.633 50.679 1.00 97.44 97 ARG A O 1
ATOM 793 N N . ASP A 1 98 ? -19.938 -6.366 48.818 1.00 96.50 98 ASP A N 1
ATOM 794 C CA . ASP A 1 98 ? -21.288 -6.328 49.383 1.00 96.50 98 ASP A CA 1
ATOM 795 C C . ASP A 1 98 ? -21.502 -7.447 50.418 1.00 96.50 98 ASP A C 1
ATOM 797 O O . ASP A 1 98 ? -22.082 -7.199 51.479 1.00 96.50 98 ASP A O 1
ATOM 801 N N . LEU A 1 99 ? -20.957 -8.645 50.174 1.00 97.25 99 LEU A N 1
ATOM 802 C CA . LEU A 1 99 ? -20.940 -9.733 51.157 1.00 97.25 99 LEU A CA 1
ATOM 803 C C . LEU A 1 99 ? -20.114 -9.376 52.400 1.00 97.25 99 LEU A C 1
ATOM 805 O O . LEU A 1 99 ? -20.575 -9.617 53.515 1.00 97.25 99 LEU A O 1
ATOM 809 N N . ASP A 1 100 ? -18.948 -8.750 52.233 1.00 96.94 100 ASP A N 1
ATOM 810 C CA . ASP A 1 100 ? -18.114 -8.298 53.354 1.00 96.94 100 ASP A CA 1
ATOM 811 C C . ASP A 1 100 ? -18.843 -7.262 54.222 1.00 96.94 100 ASP A C 1
ATOM 813 O O . ASP A 1 100 ? -18.813 -7.342 55.451 1.00 96.94 100 ASP A O 1
ATOM 817 N N . ARG A 1 101 ? -19.561 -6.312 53.605 1.00 97.19 101 ARG A N 1
ATOM 818 C CA . ARG A 1 101 ? -20.395 -5.332 54.327 1.00 97.19 101 ARG A CA 1
ATOM 819 C C . ARG A 1 101 ? -21.531 -6.000 55.096 1.00 97.19 101 ARG A C 1
ATOM 821 O O . ARG A 1 101 ? -21.822 -5.604 56.228 1.00 97.19 101 ARG A O 1
ATOM 828 N N . LEU A 1 102 ? -22.169 -7.008 54.503 1.00 97.25 102 LEU A N 1
ATOM 829 C CA . LEU A 1 102 ? -23.233 -7.763 55.161 1.00 97.25 102 LEU A CA 1
ATOM 830 C C . LEU A 1 102 ? -22.686 -8.555 56.355 1.00 97.25 102 LEU A C 1
ATOM 832 O O . LEU A 1 102 ? -23.270 -8.506 57.436 1.00 97.25 102 LEU A O 1
ATOM 836 N N . LEU A 1 103 ? -21.544 -9.226 56.185 1.00 96.75 103 LEU A N 1
ATOM 837 C CA . LEU A 1 103 ? -20.863 -9.951 57.257 1.00 96.75 103 LEU A CA 1
ATOM 838 C C . LEU A 1 103 ? -20.421 -9.018 58.384 1.00 96.75 103 LEU A C 1
ATOM 840 O O . LEU A 1 103 ? -20.630 -9.336 59.552 1.00 96.75 103 LEU A O 1
ATOM 844 N N . TYR A 1 104 ? -19.856 -7.855 58.063 1.00 97.06 104 TYR A N 1
ATOM 845 C CA . TYR A 1 104 ? -19.506 -6.848 59.063 1.00 97.06 104 TYR A CA 1
ATOM 846 C C . TYR A 1 104 ? -20.738 -6.421 59.872 1.00 97.06 104 TYR A C 1
ATOM 848 O O . TYR A 1 104 ? -20.732 -6.458 61.099 1.00 97.06 104 TYR A O 1
ATOM 856 N N . THR A 1 105 ? -21.840 -6.119 59.182 1.00 96.50 105 THR A N 1
ATOM 857 C CA . THR A 1 105 ? -23.101 -5.736 59.830 1.00 96.50 105 THR A CA 1
ATOM 858 C C . THR A 1 105 ? -23.637 -6.850 60.737 1.00 96.50 105 THR A C 1
ATOM 860 O O . THR A 1 105 ? -24.053 -6.593 61.869 1.00 96.50 105 THR A O 1
ATOM 863 N N . ASP A 1 106 ? -23.622 -8.104 60.274 1.00 96.00 106 ASP A N 1
ATOM 864 C CA . ASP A 1 106 ? -24.121 -9.236 61.061 1.00 96.00 106 ASP A CA 1
ATOM 865 C C . ASP A 1 106 ? -23.204 -9.572 62.246 1.00 96.00 106 ASP A C 1
ATOM 867 O O . ASP A 1 106 ? -23.685 -9.853 63.343 1.00 96.00 106 ASP A O 1
ATOM 871 N N . THR A 1 107 ? -21.885 -9.470 62.073 1.00 95.88 107 THR A N 1
ATOM 872 C CA . THR A 1 107 ? -20.919 -9.660 63.164 1.00 95.88 107 THR A CA 1
ATOM 873 C C . THR A 1 107 ? -21.050 -8.577 64.230 1.00 95.88 107 THR A C 1
ATOM 875 O O . THR A 1 107 ? -21.125 -8.925 65.409 1.00 95.88 107 THR A O 1
ATOM 878 N N . GLU A 1 108 ? -21.177 -7.298 63.860 1.00 95.25 108 GLU A N 1
ATOM 879 C CA . GLU A 1 108 ? -21.480 -6.221 64.814 1.00 95.25 108 GLU A CA 1
ATOM 880 C C . GLU A 1 108 ? -22.806 -6.475 65.542 1.00 95.25 108 GLU A C 1
ATOM 882 O O . GLU A 1 108 ? -22.883 -6.356 66.769 1.00 95.25 108 GLU A O 1
ATOM 887 N N . ARG A 1 109 ? -23.846 -6.909 64.817 1.00 94.25 109 ARG A N 1
ATOM 888 C CA . ARG A 1 109 ? -25.146 -7.271 65.402 1.00 94.25 109 ARG A CA 1
ATOM 889 C C . ARG A 1 109 ? -25.015 -8.402 66.424 1.00 94.25 109 ARG A C 1
ATOM 891 O O . ARG A 1 109 ? -25.579 -8.311 67.517 1.00 94.25 109 ARG A O 1
ATOM 898 N N . VAL A 1 110 ? -24.278 -9.463 66.098 1.00 94.00 110 VAL A N 1
ATOM 899 C CA . VAL A 1 110 ? -24.036 -10.606 66.994 1.00 94.00 110 VAL A CA 1
ATOM 900 C C . VAL A 1 110 ? -23.205 -10.190 68.207 1.00 94.00 110 VAL A C 1
ATOM 902 O O . VAL A 1 110 ? -23.554 -10.557 69.332 1.00 94.00 110 VAL A O 1
ATOM 905 N N . GLN A 1 111 ? -22.150 -9.394 68.023 1.00 92.12 111 GLN A N 1
ATOM 906 C CA . GLN A 1 111 ? -21.330 -8.874 69.121 1.00 92.12 111 GLN A CA 1
ATOM 907 C C . GLN A 1 111 ? -22.167 -8.020 70.076 1.00 92.12 111 GLN A C 1
ATOM 909 O O . GLN A 1 111 ? -22.153 -8.247 71.286 1.00 92.12 111 GLN A O 1
ATOM 914 N N . PHE A 1 112 ? -22.976 -7.106 69.541 1.00 91.56 112 PHE A N 1
ATOM 915 C CA . PHE A 1 112 ? -23.885 -6.279 70.326 1.00 91.56 112 PHE A CA 1
ATOM 916 C C . PHE A 1 112 ? -24.889 -7.113 71.133 1.00 91.56 112 PHE A C 1
ATOM 918 O O . PHE A 1 112 ? -25.085 -6.871 72.329 1.00 91.56 112 PHE A O 1
ATOM 925 N N . LEU A 1 113 ? -25.509 -8.120 70.506 1.00 89.00 113 LEU A N 1
ATOM 926 C CA . LEU A 1 113 ? -26.420 -9.045 71.187 1.00 89.00 113 LEU A CA 1
ATOM 927 C C . LEU A 1 113 ? -25.707 -9.859 72.272 1.00 89.00 113 LEU A C 1
ATOM 929 O O . LEU A 1 113 ? -26.276 -10.063 73.344 1.00 89.00 113 LEU A O 1
ATOM 933 N N . THR A 1 114 ? -24.464 -10.274 72.032 1.00 87.62 114 THR A N 1
ATOM 934 C CA . THR A 1 114 ? -23.650 -11.031 72.992 1.00 87.62 114 THR A CA 1
ATOM 935 C C . THR A 1 114 ? -23.302 -10.179 74.212 1.00 87.62 114 THR A C 1
ATOM 937 O O . THR A 1 114 ? -23.541 -10.611 75.339 1.00 87.62 114 THR A O 1
ATOM 940 N N . ILE A 1 115 ? -22.839 -8.941 74.011 1.00 84.69 115 ILE A N 1
ATOM 941 C CA . ILE A 1 115 ? -22.515 -7.995 75.093 1.00 84.69 115 ILE A CA 1
ATOM 942 C C . ILE A 1 115 ? -23.772 -7.665 75.913 1.00 84.69 115 ILE A C 1
ATOM 944 O O . ILE A 1 115 ? -23.760 -7.749 77.145 1.00 84.69 115 ILE A O 1
ATOM 948 N N . LYS A 1 116 ? -24.902 -7.365 75.252 1.00 83.81 116 LYS A N 1
ATOM 949 C CA . LYS A 1 116 ? -26.188 -7.150 75.941 1.00 83.81 116 LYS A CA 1
ATOM 950 C C . LYS A 1 116 ? -26.683 -8.403 76.666 1.00 83.81 116 LYS A C 1
ATOM 952 O O . LYS A 1 116 ? -27.301 -8.282 77.723 1.00 83.81 116 LYS A O 1
ATOM 957 N N . GLY A 1 117 ? -26.446 -9.589 76.111 1.00 73.31 117 GLY A N 1
ATOM 958 C CA . GLY A 1 117 ? -26.778 -10.871 76.727 1.00 73.31 117 GLY A CA 1
ATOM 959 C C . GLY A 1 117 ? -25.977 -11.119 78.004 1.00 73.31 117 GLY A C 1
ATOM 960 O O . GLY A 1 117 ? -26.564 -11.420 79.040 1.00 73.31 117 GLY A O 1
ATOM 961 N N . GLN A 1 118 ? -24.662 -10.897 77.973 1.00 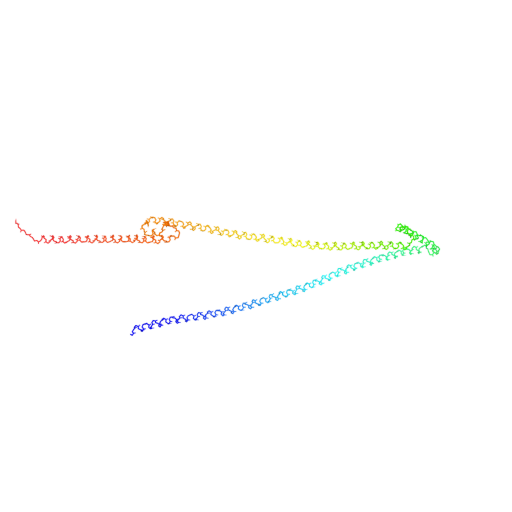66.81 118 GLN A N 1
ATOM 962 C CA . GLN A 1 118 ? -23.774 -11.055 79.130 1.00 66.81 118 GLN A CA 1
ATOM 963 C C . GLN A 1 118 ? -24.156 -10.117 80.284 1.00 66.81 118 GLN A C 1
ATOM 965 O O . GLN A 1 118 ? -24.296 -10.564 81.421 1.00 66.81 118 GLN A O 1
ATOM 970 N N . TYR A 1 119 ? -24.453 -8.846 79.995 1.00 56.22 119 TYR A N 1
ATOM 971 C CA . TYR A 1 119 ? -24.909 -7.890 81.015 1.00 56.22 119 TYR A CA 1
ATOM 972 C C . TYR A 1 119 ? -26.301 -8.222 81.593 1.00 56.22 119 TYR A C 1
ATOM 974 O O . TYR A 1 119 ? -26.654 -7.777 82.683 1.00 56.22 119 TYR A O 1
ATOM 982 N N . ARG A 1 120 ? -27.124 -9.008 80.882 1.00 56.16 120 ARG A N 1
ATOM 983 C CA . ARG A 1 120 ? -28.426 -9.490 81.383 1.00 56.16 120 ARG A CA 1
ATOM 984 C C . ARG A 1 120 ? -28.300 -10.743 82.251 1.00 56.16 120 ARG A C 1
ATOM 986 O O . ARG A 1 120 ? -29.149 -10.923 83.120 1.00 56.16 120 ARG A O 1
ATOM 993 N N . MET A 1 121 ? -27.262 -11.554 82.046 1.00 47.50 121 MET A N 1
ATOM 994 C CA . MET A 1 121 ? -27.015 -12.782 82.811 1.00 47.50 121 MET A CA 1
ATOM 995 C C . MET A 1 121 ? -26.296 -12.535 84.149 1.00 47.50 121 MET A C 1
ATOM 997 O O . MET A 1 121 ? -26.496 -13.315 85.073 1.00 47.50 121 MET A O 1
ATOM 1001 N N . SER A 1 122 ? -25.523 -11.450 84.290 1.00 48.75 122 SER A N 1
ATOM 1002 C CA . SER A 1 122 ? -24.704 -11.205 85.495 1.00 48.75 122 SER A CA 1
ATOM 1003 C C . SER A 1 122 ? -25.380 -10.416 86.627 1.00 48.75 122 SER A C 1
ATOM 1005 O O . SER A 1 122 ? -24.849 -10.401 87.733 1.00 48.75 122 SER A O 1
ATOM 1007 N N . THR A 1 123 ? -26.534 -9.773 86.408 1.00 50.47 123 THR A N 1
ATOM 1008 C CA . THR A 1 123 ? -27.104 -8.865 87.433 1.00 50.47 123 THR A CA 1
ATOM 1009 C C . THR A 1 123 ? -28.618 -8.932 87.610 1.00 50.47 123 THR A C 1
ATOM 1011 O O . THR A 1 123 ? -29.150 -8.192 88.427 1.00 50.47 123 THR A O 1
ATOM 1014 N N . ASP A 1 124 ? -29.354 -9.748 86.847 1.00 53.50 124 ASP A N 1
ATOM 1015 C CA . ASP A 1 124 ? -30.779 -9.438 86.676 1.00 53.50 124 ASP A CA 1
ATOM 1016 C C . ASP A 1 124 ? -31.679 -10.631 86.336 1.00 53.50 124 ASP A C 1
ATOM 1018 O O . ASP A 1 124 ? -32.602 -10.523 85.528 1.00 53.50 124 ASP A O 1
ATOM 1022 N N . GLN A 1 125 ? -31.429 -11.791 86.949 1.00 51.25 125 GLN A N 1
ATOM 1023 C CA . GLN A 1 125 ? -32.354 -12.923 86.828 1.00 51.25 125 GLN A CA 1
ATOM 1024 C C . GLN A 1 125 ? -33.562 -12.839 87.782 1.00 51.25 125 GLN A C 1
ATOM 1026 O O . GLN A 1 125 ? -34.584 -13.444 87.473 1.00 51.25 125 GLN A O 1
ATOM 1031 N N . ASN A 1 126 ? -33.516 -12.028 88.854 1.00 48.66 126 ASN A N 1
ATOM 1032 C CA . ASN A 1 126 ? -34.631 -11.900 89.813 1.00 48.66 126 ASN A CA 1
ATOM 1033 C C . ASN A 1 126 ? -35.264 -10.495 89.946 1.00 48.66 126 ASN A C 1
ATOM 1035 O O . ASN A 1 126 ? -36.342 -10.402 90.521 1.00 48.66 126 ASN A O 1
ATOM 1039 N N . SER A 1 127 ? -34.693 -9.424 89.372 1.00 52.47 127 SER A N 1
ATOM 1040 C CA . SER A 1 127 ? -35.256 -8.050 89.427 1.00 52.47 127 SER A CA 1
ATOM 1041 C C . SER A 1 127 ? -35.896 -7.550 88.113 1.00 52.47 127 SER A C 1
ATOM 1043 O O . SER A 1 127 ? -36.661 -6.583 88.105 1.00 52.47 127 SER A O 1
ATOM 1045 N N . LYS A 1 128 ? -35.660 -8.230 86.982 1.00 51.62 128 LYS A N 1
ATOM 1046 C CA . LYS A 1 128 ? -36.019 -7.746 85.631 1.00 51.62 128 LYS A CA 1
ATOM 1047 C C . LYS A 1 128 ? -37.462 -7.983 85.193 1.00 51.62 128 LYS A C 1
ATOM 1049 O O . LYS A 1 128 ? -37.869 -7.446 84.162 1.00 51.62 128 LYS A O 1
ATOM 1054 N N . LYS A 1 129 ? -38.246 -8.760 85.948 1.00 52.09 129 LYS A N 1
ATOM 1055 C CA . LYS A 1 129 ? -39.682 -8.928 85.658 1.00 52.09 129 LYS A CA 1
ATOM 1056 C C . LYS A 1 129 ? -40.489 -7.666 85.992 1.00 52.09 129 LYS A C 1
ATOM 1058 O O . LYS A 1 129 ? -41.495 -7.427 85.333 1.00 52.09 129 LYS A O 1
ATOM 1063 N N . GLU A 1 130 ? -39.999 -6.817 86.899 1.00 50.88 130 GLU A N 1
ATOM 1064 C CA . GLU A 1 130 ? -40.645 -5.545 87.264 1.00 50.88 130 GLU A CA 1
ATOM 1065 C C . GLU A 1 130 ? -39.913 -4.321 86.668 1.00 50.88 130 GLU A C 1
ATOM 1067 O O . GLU A 1 130 ? -40.561 -3.407 86.155 1.00 50.88 130 GLU A O 1
ATOM 1072 N N . ALA A 1 131 ? -38.572 -4.337 86.581 1.00 53.03 131 ALA A N 1
ATOM 1073 C CA . ALA A 1 131 ? -37.782 -3.251 85.974 1.00 53.03 131 ALA A CA 1
ATOM 1074 C C . ALA A 1 131 ? -37.831 -3.206 84.428 1.00 53.03 131 ALA A C 1
ATOM 1076 O O . ALA A 1 131 ? -37.686 -2.140 83.824 1.00 53.03 131 ALA A O 1
ATOM 1077 N N . GLY A 1 132 ? -38.095 -4.338 83.760 1.00 55.75 132 GLY A N 1
ATOM 1078 C CA . GLY A 1 132 ? -38.248 -4.397 82.300 1.00 55.75 132 GLY A CA 1
ATOM 1079 C C . GLY A 1 132 ? -39.444 -3.594 81.772 1.00 55.75 132 GLY A C 1
ATOM 1080 O O . GLY A 1 132 ? -39.441 -3.184 80.611 1.00 55.75 132 GLY A O 1
ATOM 1081 N N . GLY A 1 133 ? -40.440 -3.326 82.625 1.00 57.66 133 GLY A N 1
ATOM 1082 C CA . GLY A 1 133 ? -41.570 -2.452 82.314 1.00 57.66 133 GLY A CA 1
ATOM 1083 C C . GLY A 1 133 ? -41.195 -0.968 82.288 1.00 57.66 133 GLY A C 1
ATOM 1084 O O . GLY A 1 133 ? -41.668 -0.251 81.410 1.00 57.66 133 GLY A O 1
ATOM 1085 N N . LEU A 1 134 ? -40.324 -0.505 83.194 1.00 58.03 134 LEU A N 1
ATOM 1086 C CA . LEU A 1 134 ? -39.855 0.888 83.219 1.00 58.03 134 LEU A CA 1
ATOM 1087 C C . LEU A 1 134 ? -38.817 1.172 82.129 1.00 58.03 134 LEU A C 1
ATOM 1089 O O . LEU A 1 134 ? -38.916 2.200 81.472 1.00 58.03 134 LEU A O 1
ATOM 1093 N N . ILE A 1 135 ? -37.886 0.247 81.870 1.00 63.06 135 ILE A N 1
ATOM 1094 C CA . ILE A 1 135 ? -36.894 0.409 80.793 1.00 63.06 135 ILE A CA 1
ATOM 1095 C C . ILE A 1 135 ? -37.587 0.411 79.427 1.00 63.06 135 ILE A C 1
ATOM 1097 O O . ILE A 1 135 ? -37.293 1.265 78.606 1.00 63.06 135 ILE A O 1
ATOM 1101 N N . ARG A 1 136 ? -38.587 -0.461 79.203 1.00 63.56 136 ARG A N 1
ATOM 1102 C CA . ARG A 1 136 ? -39.416 -0.387 77.987 1.00 63.56 136 ARG A CA 1
ATOM 1103 C C . ARG A 1 136 ? -40.153 0.941 77.873 1.00 63.56 136 ARG A C 1
ATOM 1105 O O . ARG A 1 136 ? -40.223 1.476 76.776 1.00 63.56 136 ARG A O 1
ATOM 1112 N N . LYS A 1 137 ? -40.694 1.476 78.972 1.00 64.88 137 LYS A N 1
ATOM 1113 C CA . LYS A 1 137 ? -41.342 2.797 78.962 1.00 64.88 137 LYS A CA 1
ATOM 1114 C C . LYS A 1 137 ? -40.351 3.903 78.600 1.00 64.88 137 LYS A C 1
ATOM 1116 O O . LYS A 1 137 ? -40.679 4.730 77.763 1.00 64.88 137 LYS A O 1
ATOM 1121 N N . GLN A 1 138 ? -39.140 3.864 79.145 1.00 71.06 138 GLN A N 1
ATOM 1122 C CA . GLN A 1 138 ? -38.105 4.863 78.890 1.00 71.06 138 GLN A CA 1
ATOM 1123 C C . GLN A 1 138 ? -37.476 4.733 77.493 1.00 71.06 138 GLN A C 1
ATOM 1125 O O . GLN A 1 138 ? -37.193 5.739 76.853 1.00 71.06 138 GLN A O 1
ATOM 1130 N N . ASP A 1 139 ? -37.341 3.515 76.966 1.00 73.94 139 ASP A N 1
ATOM 1131 C CA . ASP A 1 139 ? -36.947 3.258 75.576 1.00 73.94 139 ASP A CA 1
ATOM 1132 C C . ASP A 1 139 ? -38.017 3.766 74.599 1.00 73.94 139 ASP A C 1
ATOM 1134 O O . ASP A 1 139 ? -37.686 4.382 73.587 1.00 73.94 139 ASP A O 1
ATOM 1138 N N . ILE A 1 140 ? -39.304 3.564 74.914 1.00 73.06 140 ILE A N 1
ATOM 1139 C CA . ILE A 1 140 ? -40.426 4.124 74.143 1.00 73.06 140 ILE A CA 1
ATOM 1140 C C . ILE A 1 140 ? -40.416 5.654 74.219 1.00 73.06 140 ILE A C 1
ATOM 1142 O O . ILE A 1 140 ? -40.686 6.314 73.221 1.00 73.06 140 ILE A O 1
ATOM 1146 N N . GLU A 1 141 ? -40.082 6.231 75.370 1.00 77.62 141 GLU A N 1
ATOM 1147 C CA . GLU A 1 141 ? -40.030 7.680 75.576 1.00 77.62 141 GLU A CA 1
ATOM 1148 C C . GLU A 1 141 ? -38.837 8.329 74.858 1.00 77.62 141 GLU A C 1
ATOM 1150 O O . GLU A 1 141 ? -38.996 9.363 74.211 1.00 77.62 141 GLU A O 1
ATOM 1155 N N . ASN A 1 142 ? -37.678 7.670 74.842 1.00 81.69 142 ASN A N 1
ATOM 1156 C CA . ASN A 1 142 ? -36.521 8.072 74.042 1.00 81.69 142 ASN A CA 1
ATOM 1157 C C . ASN A 1 142 ? -36.801 7.951 72.542 1.00 81.69 142 ASN A C 1
ATOM 1159 O O . ASN A 1 142 ? -36.481 8.857 71.777 1.00 81.69 142 ASN A O 1
ATOM 1163 N N . LEU A 1 143 ? -37.447 6.863 72.115 1.00 82.06 143 LEU A N 1
ATOM 1164 C CA . LEU A 1 143 ? -37.846 6.677 70.724 1.00 82.06 143 LEU A CA 1
ATOM 1165 C C . LEU A 1 143 ? -38.874 7.736 70.303 1.00 82.06 143 LEU A C 1
ATOM 1167 O O . LEU A 1 143 ? -38.760 8.313 69.225 1.00 82.06 143 LEU A O 1
ATOM 1171 N N . ARG A 1 144 ? -39.828 8.062 71.182 1.00 80.56 144 ARG A N 1
ATOM 1172 C CA . ARG A 1 144 ? -40.784 9.158 70.990 1.00 80.56 144 ARG A CA 1
ATOM 1173 C C . ARG A 1 144 ? -40.082 10.513 70.914 1.00 80.56 144 ARG A C 1
ATOM 1175 O O . ARG A 1 144 ? -40.474 11.338 70.099 1.00 80.56 144 ARG A O 1
ATOM 1182 N N . SER A 1 145 ? -39.042 10.733 71.715 1.00 85.88 145 SER A N 1
ATOM 1183 C CA . SER A 1 145 ? -38.221 11.947 71.674 1.00 85.88 145 SER A CA 1
ATOM 1184 C C . SER A 1 145 ? -37.462 12.084 70.348 1.00 85.88 145 SER A C 1
ATOM 1186 O O . SER A 1 145 ? -37.507 13.141 69.721 1.00 85.88 145 SER A O 1
ATOM 1188 N N . ILE A 1 146 ? -36.845 11.004 69.856 1.00 84.81 146 ILE A N 1
ATOM 1189 C CA . ILE A 1 146 ? -36.172 10.980 68.547 1.00 84.81 146 ILE A CA 1
ATOM 1190 C C . ILE A 1 146 ? -37.177 11.220 67.420 1.00 84.81 146 ILE A C 1
ATOM 1192 O O . ILE A 1 146 ? -36.941 12.086 66.582 1.00 84.81 146 ILE A O 1
ATOM 1196 N N . TYR A 1 147 ? -38.316 10.519 67.421 1.00 83.38 147 TYR A N 1
ATOM 1197 C CA . TYR A 1 147 ? -39.361 10.746 66.421 1.00 83.38 147 TYR A CA 1
ATOM 1198 C C . TYR A 1 147 ? -39.884 12.178 66.467 1.00 83.38 147 TYR A C 1
ATOM 1200 O O . TYR A 1 147 ? -40.015 12.785 65.414 1.00 83.38 147 TYR A O 1
ATOM 1208 N N . ASN A 1 148 ? -40.103 12.752 67.653 1.00 82.88 148 ASN A N 1
ATOM 1209 C CA . ASN A 1 148 ? -40.479 14.159 67.787 1.00 82.88 148 ASN A CA 1
ATOM 1210 C C . ASN A 1 148 ? -39.389 15.101 67.270 1.00 82.88 148 ASN A C 1
ATOM 1212 O O . ASN A 1 148 ? -39.713 16.098 66.646 1.00 82.88 148 ASN A O 1
ATOM 1216 N N . THR A 1 149 ? -38.110 14.794 67.482 1.00 85.44 149 THR A N 1
ATOM 1217 C CA . THR A 1 149 ? -36.994 15.620 66.993 1.00 85.44 149 THR A CA 1
ATOM 1218 C C . THR A 1 149 ? -36.898 15.569 65.468 1.00 85.44 149 THR A C 1
ATOM 1220 O O . THR A 1 149 ? -36.714 16.597 64.827 1.00 85.44 149 THR A O 1
ATOM 1223 N N . VAL A 1 150 ? -37.079 14.385 64.877 1.00 82.69 150 VAL A N 1
ATOM 1224 C CA . VAL A 1 150 ? -37.125 14.197 63.421 1.00 82.69 150 VAL A CA 1
ATOM 1225 C C . VAL A 1 150 ? -38.364 14.872 62.828 1.00 82.69 150 VAL A C 1
ATOM 1227 O O . VAL A 1 150 ? -38.240 15.595 61.849 1.00 82.69 150 VAL A O 1
ATOM 1230 N N . LEU A 1 151 ? -39.538 14.721 63.447 1.00 76.75 151 LEU A N 1
ATOM 1231 C CA . LEU A 1 151 ? -40.774 15.397 63.034 1.00 76.75 151 LEU A CA 1
ATOM 1232 C C . LEU A 1 151 ? -40.660 16.919 63.139 1.00 76.75 151 LEU A C 1
ATOM 1234 O O . LEU A 1 151 ? -41.072 17.613 62.219 1.00 76.75 151 LEU A O 1
ATOM 1238 N N . LEU A 1 152 ? -40.052 17.444 64.204 1.00 78.50 152 LEU A N 1
ATOM 1239 C CA . LEU A 1 152 ? -39.762 18.874 64.347 1.00 78.50 152 LEU A CA 1
ATOM 1240 C C . LEU A 1 152 ? -38.721 19.352 63.329 1.00 78.50 152 LEU A C 1
ATOM 1242 O O . LEU A 1 152 ? -38.799 20.489 62.882 1.00 78.50 152 LEU A O 1
ATOM 1246 N N . GLY A 1 153 ? -37.774 18.494 62.942 1.00 77.88 153 GLY A N 1
ATOM 1247 C CA . GLY A 1 153 ? -36.802 18.769 61.884 1.00 77.88 153 GLY A CA 1
ATOM 1248 C C . GLY A 1 153 ? -37.411 18.761 60.480 1.00 77.88 153 GLY A C 1
ATOM 1249 O O . GLY A 1 153 ? -36.944 19.504 59.626 1.00 77.88 153 GLY A O 1
ATOM 1250 N N . ILE A 1 154 ? -38.463 17.969 60.251 1.00 73.94 154 ILE A N 1
ATOM 1251 C CA . ILE A 1 154 ? -39.217 17.903 58.986 1.00 73.94 154 ILE A CA 1
ATOM 1252 C C . ILE A 1 154 ? -40.290 19.002 58.913 1.00 73.94 154 ILE A C 1
ATOM 1254 O O . ILE A 1 154 ? -40.550 19.530 57.837 1.00 73.94 154 ILE A O 1
ATOM 1258 N N . SER A 1 155 ? -40.853 19.400 60.059 1.00 68.69 155 SER A N 1
ATOM 1259 C CA . SER A 1 155 ? -41.876 20.445 60.189 1.00 68.69 155 SER A CA 1
ATOM 1260 C C . SER A 1 155 ? -41.573 21.770 59.471 1.00 68.69 155 SER A C 1
ATOM 1262 O O . SER A 1 155 ? -42.528 22.348 58.964 1.00 68.69 155 SER A O 1
ATOM 1264 N N . PRO A 1 156 ? -40.329 22.290 59.401 1.00 70.44 156 PRO A N 1
ATOM 1265 C CA . PRO A 1 156 ? -40.038 23.509 58.644 1.00 70.44 156 PRO A CA 1
ATOM 1266 C C . PRO A 1 156 ? -40.017 23.317 57.119 1.00 70.44 156 PRO A C 1
ATOM 1268 O O . PRO A 1 156 ? -40.115 24.307 56.403 1.00 70.44 156 PRO A O 1
ATOM 1271 N N . TYR A 1 157 ? -39.878 22.083 56.619 1.00 65.88 157 TYR A N 1
ATOM 1272 C CA . TYR A 1 157 ? -39.881 21.772 55.179 1.00 65.88 157 TYR A CA 1
ATOM 1273 C C . TYR A 1 157 ? -41.284 21.480 54.641 1.00 65.88 157 TYR A C 1
ATOM 1275 O O . TYR A 1 157 ? -41.530 21.570 53.444 1.00 65.88 157 TYR A O 1
ATOM 1283 N N . THR A 1 158 ? -42.209 21.130 55.527 1.00 63.53 158 THR A N 1
ATOM 1284 C CA . THR A 1 158 ? -43.645 21.133 55.261 1.00 63.53 158 THR A CA 1
ATOM 1285 C C . THR A 1 158 ? -44.146 22.541 55.555 1.00 63.53 158 THR A C 1
ATOM 1287 O O . THR A 1 158 ? -44.246 22.894 56.723 1.00 63.53 158 THR A O 1
ATOM 1290 N N . GLU A 1 159 ? -44.388 23.368 54.539 1.00 60.53 159 GLU A N 1
ATOM 1291 C CA . GLU A 1 159 ? -44.725 24.803 54.640 1.00 60.53 159 GLU A CA 1
ATOM 1292 C C . GLU A 1 159 ? -46.050 25.103 55.389 1.00 60.53 159 GLU A C 1
ATOM 1294 O O . GLU A 1 159 ? -46.983 25.680 54.845 1.00 60.53 159 GLU A O 1
ATOM 1299 N N . GLY A 1 160 ? -46.180 24.708 56.658 1.00 60.25 160 GLY A N 1
ATOM 1300 C CA . GLY A 1 160 ? -47.341 24.990 57.504 1.00 60.25 160 GLY A CA 1
ATOM 1301 C C . GLY A 1 160 ? -48.653 24.311 57.089 1.00 60.25 160 GLY A C 1
ATOM 1302 O O . GLY A 1 160 ? -49.692 24.630 57.663 1.00 60.25 160 GLY A O 1
ATOM 1303 N N . GLU A 1 161 ? -48.645 23.387 56.126 1.00 60.28 161 GLU A N 1
ATOM 1304 C CA . GLU A 1 161 ? -49.864 22.718 55.666 1.00 60.28 161 GLU A CA 1
ATOM 1305 C C . GLU A 1 161 ? -50.205 21.482 56.514 1.00 60.28 161 GLU A C 1
ATOM 1307 O O . GLU A 1 161 ? -49.480 20.493 56.542 1.00 60.28 161 GLU A O 1
ATOM 1312 N N . GLU A 1 162 ? -51.354 21.506 57.197 1.00 63.03 162 GLU A N 1
ATOM 1313 C CA . GLU A 1 162 ? -51.808 20.420 58.087 1.00 63.03 162 GLU A CA 1
ATOM 1314 C C . GLU A 1 162 ? -52.386 19.194 57.344 1.00 63.03 162 GLU A C 1
ATOM 1316 O O . GLU A 1 162 ? -52.760 18.199 57.970 1.00 63.03 162 GLU A O 1
ATOM 1321 N N . LYS A 1 163 ? -52.480 19.235 56.007 1.00 72.19 163 LYS A N 1
ATOM 1322 C CA . LYS A 1 163 ? -53.040 18.147 55.188 1.00 72.19 163 LYS A CA 1
ATOM 1323 C C . LYS A 1 163 ? -51.930 17.319 54.544 1.00 72.19 163 LYS A C 1
ATOM 1325 O O . LYS A 1 163 ? -51.231 17.792 53.654 1.00 72.19 163 LYS A O 1
ATOM 1330 N N . ILE A 1 164 ? -51.847 16.052 54.952 1.00 73.06 164 ILE A N 1
ATOM 1331 C CA . ILE A 1 164 ? -50.873 15.059 54.461 1.00 73.06 164 ILE A CA 1
ATOM 1332 C C . ILE A 1 164 ? -50.891 14.957 52.928 1.00 73.06 164 ILE A C 1
ATOM 1334 O O . ILE A 1 164 ? -49.830 14.895 52.314 1.00 73.06 164 ILE A O 1
ATOM 1338 N N . ASP A 1 165 ? -52.075 15.002 52.312 1.00 78.94 165 ASP A N 1
ATOM 1339 C CA . ASP A 1 165 ? -52.220 14.877 50.857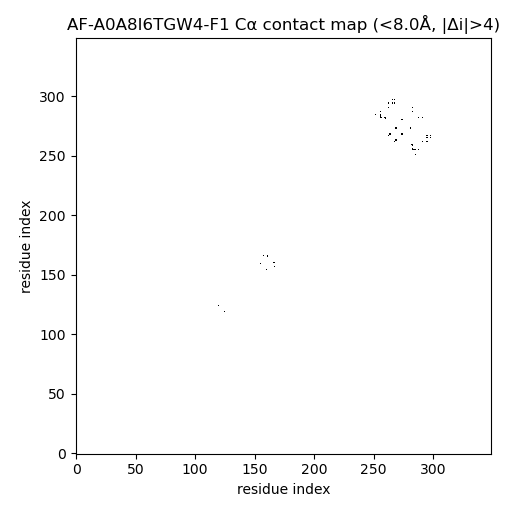 1.00 78.94 165 ASP A CA 1
ATOM 1340 C C . ASP A 1 165 ? -51.517 16.015 50.094 1.00 78.94 165 ASP A C 1
ATOM 1342 O O . ASP A 1 165 ? -50.874 15.762 49.080 1.00 78.94 165 ASP A O 1
ATOM 1346 N N . SER A 1 166 ? -51.554 17.242 50.628 1.00 77.44 166 SER A N 1
ATOM 1347 C CA . SER A 1 166 ? -50.926 18.422 50.014 1.00 77.44 166 SER A CA 1
ATOM 1348 C C . SER A 1 166 ? -49.396 18.355 50.089 1.00 77.44 166 SER A C 1
ATOM 1350 O O . SER A 1 166 ? -48.697 18.590 49.107 1.00 77.44 166 SER A O 1
ATOM 1352 N N . ILE A 1 167 ? -48.863 17.896 51.228 1.00 76.56 167 ILE A N 1
ATOM 1353 C CA . ILE A 1 167 ? -47.425 17.641 51.401 1.00 76.56 167 ILE A CA 1
ATOM 1354 C C . ILE A 1 167 ? -46.952 16.541 50.443 1.00 76.56 167 ILE A C 1
ATOM 1356 O O . ILE A 1 167 ? -45.890 16.665 49.836 1.00 76.56 167 ILE A O 1
ATOM 1360 N N . CYS A 1 168 ? -47.721 15.459 50.291 1.00 80.69 168 CYS A N 1
ATOM 1361 C CA . CYS A 1 168 ? -47.383 14.386 49.360 1.00 80.69 168 CYS A CA 1
ATOM 1362 C C . CYS A 1 168 ? -47.395 14.853 47.897 1.00 80.69 168 CYS A C 1
ATOM 1364 O O . CYS A 1 168 ? -46.537 14.420 47.128 1.00 80.69 168 CYS A O 1
ATOM 1366 N N . GLU A 1 169 ? -48.325 15.726 47.504 1.00 82.12 169 GLU A N 1
ATOM 1367 C CA . GLU A 1 169 ? -48.337 16.335 46.167 1.00 82.12 169 GLU A CA 1
ATOM 1368 C C . GLU A 1 169 ? -47.152 17.289 45.954 1.00 82.12 169 GLU A C 1
ATOM 1370 O O . GLU A 1 169 ? -46.492 17.209 44.916 1.00 82.12 169 GLU A O 1
ATOM 1375 N N . ALA A 1 170 ? -46.804 18.113 46.947 1.00 81.69 170 ALA A N 1
ATOM 1376 C CA . ALA A 1 170 ? -45.624 18.979 46.892 1.00 81.69 170 ALA A CA 1
ATOM 1377 C C . ALA A 1 170 ? -44.316 18.172 46.794 1.00 81.69 170 ALA A C 1
ATOM 1379 O O . ALA A 1 170 ? -43.438 18.499 45.996 1.00 81.69 170 ALA A O 1
ATOM 1380 N N . PHE A 1 171 ? -44.196 17.072 47.546 1.00 84.56 171 PHE A N 1
ATOM 1381 C CA . PHE A 1 171 ? -43.045 16.170 47.452 1.00 84.56 171 PHE A CA 1
ATOM 1382 C C . PHE A 1 171 ? -42.949 15.489 46.093 1.00 84.56 171 PHE A C 1
ATOM 1384 O O . PHE A 1 171 ? -41.856 15.438 45.544 1.00 84.56 171 PHE A O 1
ATOM 1391 N N . LYS A 1 172 ? -44.066 15.006 45.538 1.00 87.38 172 LYS A N 1
ATOM 1392 C CA . LYS A 1 172 ? -44.081 14.433 44.184 1.00 87.38 172 LYS A CA 1
ATOM 1393 C C . LYS A 1 172 ? -43.667 15.457 43.138 1.00 87.38 172 LYS A C 1
ATOM 1395 O O . LYS A 1 172 ? -42.849 15.145 42.289 1.00 87.38 172 LYS A O 1
ATOM 1400 N N . THR A 1 173 ? -44.170 16.684 43.243 1.00 87.94 173 THR A N 1
ATOM 1401 C CA . THR A 1 173 ? -43.811 17.762 42.312 1.00 87.94 173 THR A CA 1
ATOM 1402 C C . THR A 1 173 ? -42.314 18.078 42.395 1.00 87.94 173 THR A C 1
ATOM 1404 O O . THR A 1 173 ? -41.635 18.108 41.374 1.00 87.94 173 THR A O 1
ATOM 1407 N N . ASN A 1 174 ? -41.763 18.206 43.606 1.00 87.25 174 ASN A N 1
ATOM 1408 C CA . ASN A 1 174 ? -40.324 18.404 43.809 1.00 87.25 174 ASN A CA 1
ATOM 1409 C C . ASN A 1 174 ? -39.484 17.190 43.375 1.00 87.25 174 ASN A C 1
ATOM 1411 O O . ASN A 1 174 ? -38.350 17.348 42.925 1.00 87.25 174 ASN A O 1
ATOM 1415 N N . GLU A 1 175 ? -39.993 15.970 43.538 1.00 91.06 175 GLU A N 1
ATOM 1416 C CA . GLU A 1 175 ? -39.342 14.746 43.069 1.00 91.06 175 GLU A CA 1
ATOM 1417 C C . GLU A 1 175 ? -39.298 14.708 41.540 1.00 91.06 175 GLU A C 1
ATOM 1419 O O . GLU A 1 175 ? -38.232 14.463 40.979 1.00 91.06 175 GLU A O 1
ATOM 1424 N N . ASP A 1 176 ? -40.404 15.038 40.874 1.00 91.62 176 ASP A N 1
ATOM 1425 C CA . ASP A 1 176 ? -40.498 15.124 39.418 1.00 91.62 176 ASP A CA 1
ATOM 1426 C C . ASP A 1 176 ? -39.555 16.206 38.862 1.00 91.62 176 ASP A C 1
ATOM 1428 O O . ASP A 1 176 ? -38.838 15.966 37.887 1.00 91.62 176 ASP A O 1
ATOM 1432 N N . GLU A 1 177 ? -39.480 17.375 39.511 1.00 92.88 177 GLU A N 1
ATOM 1433 C CA . GLU A 1 177 ? -38.536 18.443 39.154 1.00 92.88 177 GLU A CA 1
ATOM 1434 C C . GLU A 1 177 ? -37.078 18.005 39.333 1.00 92.88 177 GLU A C 1
ATOM 1436 O O . GLU A 1 177 ? -36.256 18.165 38.426 1.00 92.88 177 GLU A O 1
ATOM 1441 N N . ASN A 1 178 ? -36.745 17.394 40.472 1.00 92.62 178 ASN A N 1
ATOM 1442 C CA . ASN A 1 178 ? -35.398 16.882 40.722 1.00 92.62 178 ASN A CA 1
ATOM 1443 C C . ASN A 1 178 ? -35.024 15.762 39.747 1.00 92.62 178 ASN A C 1
ATOM 1445 O O . ASN A 1 178 ? -33.881 15.697 39.290 1.00 92.62 178 ASN A O 1
ATOM 1449 N N . PHE A 1 179 ? -35.977 14.902 39.390 1.00 95.38 179 PHE A N 1
ATOM 1450 C CA . PHE A 1 179 ? -35.776 13.844 38.410 1.00 95.38 179 PHE A CA 1
ATOM 1451 C C . PHE A 1 179 ? -35.547 14.418 37.007 1.00 95.38 179 PHE A C 1
ATOM 1453 O O . PHE A 1 179 ? -34.651 13.962 36.293 1.00 95.38 179 PHE A O 1
ATOM 1460 N N . ALA A 1 180 ? -36.281 15.466 36.623 1.00 95.56 180 ALA A N 1
ATOM 1461 C CA . ALA A 1 180 ? -36.059 16.179 35.368 1.00 95.56 180 ALA A CA 1
ATOM 1462 C C . ALA A 1 180 ? -34.665 16.828 35.316 1.00 95.56 180 ALA A C 1
ATOM 1464 O O . ALA A 1 180 ? -33.957 16.681 34.317 1.00 95.56 180 ALA A O 1
ATOM 1465 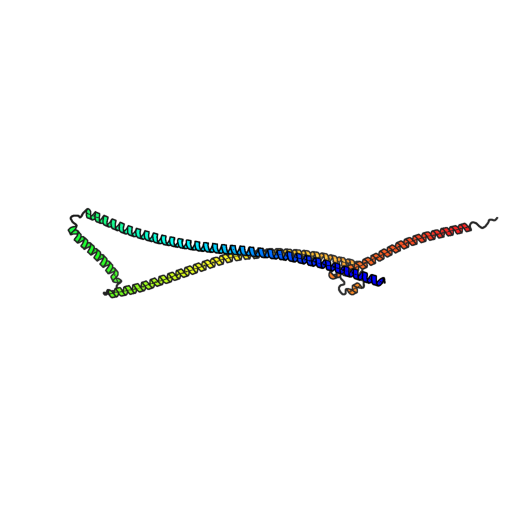N N . ILE A 1 181 ? -34.232 17.480 36.402 1.00 95.62 181 ILE A N 1
ATOM 1466 C CA . ILE A 1 181 ? -32.887 18.068 36.507 1.00 95.62 181 ILE A CA 1
ATOM 1467 C C . ILE A 1 181 ? -31.813 16.980 36.426 1.00 95.62 181 ILE A C 1
ATOM 1469 O O . ILE A 1 181 ? -30.828 17.142 35.707 1.00 95.62 181 ILE A O 1
ATOM 1473 N N . PHE A 1 182 ? -31.998 15.857 37.121 1.00 95.81 182 PHE A N 1
ATOM 1474 C CA . PHE A 1 182 ? -31.060 14.737 37.081 1.00 95.81 182 PHE A CA 1
ATOM 1475 C C . PHE A 1 182 ? -30.916 14.162 35.668 1.00 95.81 182 PHE A C 1
ATOM 1477 O O . PHE A 1 182 ? -29.799 13.939 35.199 1.00 95.81 182 PHE A O 1
ATOM 1484 N N . ASN A 1 183 ? -32.031 13.981 34.958 1.00 96.06 183 ASN A N 1
ATOM 1485 C CA . ASN A 1 183 ? -32.011 13.518 33.573 1.00 96.06 183 ASN A CA 1
ATOM 1486 C C . ASN A 1 183 ? -31.307 14.514 32.650 1.00 96.06 183 ASN A C 1
ATOM 1488 O O . ASN A 1 183 ? -30.477 14.098 31.846 1.00 96.06 183 ASN A O 1
ATOM 1492 N N . TYR A 1 184 ? -31.564 15.814 32.811 1.00 97.38 184 TYR A N 1
ATOM 1493 C CA . TYR A 1 184 ? -30.872 16.851 32.048 1.00 97.38 184 TYR A CA 1
ATOM 1494 C C . TYR A 1 184 ? -29.358 16.836 32.300 1.00 97.38 184 TYR A C 1
ATOM 1496 O O . TYR A 1 184 ? -28.570 16.870 31.359 1.00 97.38 184 TYR A O 1
ATOM 1504 N N . VAL A 1 185 ? -28.928 16.727 33.562 1.00 97.62 185 VAL A N 1
ATOM 1505 C CA . VAL A 1 185 ? -27.501 16.629 33.912 1.00 97.62 185 VAL A CA 1
ATOM 1506 C C . VAL A 1 185 ? -26.863 15.390 33.283 1.00 97.62 185 VAL A C 1
ATOM 1508 O O . VAL A 1 185 ? -25.746 15.475 32.774 1.00 97.62 185 VAL A O 1
ATOM 1511 N N . ASN A 1 186 ? -27.561 14.254 33.278 1.00 96.31 186 ASN A N 1
ATOM 1512 C CA . ASN A 1 186 ? -27.065 13.044 32.627 1.00 96.31 186 ASN A CA 1
ATOM 1513 C C . ASN A 1 186 ? -26.950 13.212 31.111 1.00 96.31 186 ASN A C 1
ATOM 1515 O O . ASN A 1 186 ? -25.932 12.827 30.546 1.00 96.31 186 ASN A O 1
ATOM 1519 N N . GLU A 1 187 ? -27.946 13.811 30.460 1.00 96.31 187 GLU A N 1
ATOM 1520 C CA . GLU A 1 187 ? -27.920 14.049 29.015 1.00 96.31 187 GLU A CA 1
ATOM 1521 C C . GLU A 1 187 ? -26.766 14.981 28.620 1.00 96.31 187 GLU A C 1
ATOM 1523 O O . GLU A 1 187 ? -25.990 14.657 27.720 1.00 96.31 187 GLU A O 1
ATOM 1528 N N . VAL A 1 188 ? -26.572 16.073 29.365 1.00 97.00 188 VAL A N 1
ATOM 1529 C CA . VAL A 1 188 ? -25.445 16.998 29.169 1.00 97.00 188 VAL A CA 1
ATOM 1530 C C . VAL A 1 188 ? -24.102 16.306 29.409 1.00 97.00 188 VAL A C 1
ATOM 1532 O O . VAL A 1 188 ? -23.151 16.536 28.663 1.00 97.00 188 VAL A O 1
ATOM 1535 N N . ASN A 1 189 ? -23.999 15.436 30.417 1.00 96.38 189 ASN A N 1
ATOM 1536 C CA . ASN A 1 189 ? -22.776 14.668 30.653 1.00 96.38 189 ASN A CA 1
ATOM 1537 C C . ASN A 1 189 ? -22.495 13.683 29.511 1.00 96.38 189 ASN A C 1
ATOM 1539 O O . ASN A 1 189 ? -21.360 13.614 29.043 1.00 96.38 189 ASN A O 1
ATOM 1543 N N . CYS A 1 190 ? -23.512 12.982 29.003 1.00 96.25 190 CYS A N 1
ATOM 1544 C CA . CYS A 1 190 ? -23.366 12.117 27.832 1.00 96.25 190 CYS A CA 1
ATOM 1545 C C . CYS A 1 190 ? -22.938 12.908 26.584 1.00 96.25 190 CYS A C 1
ATOM 1547 O O . CYS A 1 190 ? -22.077 12.456 25.826 1.00 96.25 190 CYS A O 1
ATOM 1549 N N . GLU A 1 191 ? -23.491 14.105 26.369 1.00 97.00 191 GLU A N 1
ATOM 1550 C CA . GLU A 1 191 ? -23.066 14.985 25.277 1.00 97.00 191 GLU A CA 1
ATOM 1551 C C . GLU A 1 191 ? -21.611 15.444 25.459 1.00 97.00 191 GLU A C 1
ATOM 1553 O O . GLU A 1 191 ? -20.822 15.406 24.511 1.00 97.00 191 GLU A O 1
ATOM 1558 N N . ALA A 1 192 ? -21.219 15.814 26.680 1.00 95.94 192 ALA A N 1
ATOM 1559 C CA . ALA A 1 192 ? -19.852 16.207 26.999 1.00 95.94 192 ALA A CA 1
ATOM 1560 C C . ALA A 1 192 ? -18.848 15.066 26.759 1.00 95.94 192 ALA A C 1
ATOM 1562 O O . ALA A 1 192 ? -17.774 15.307 26.202 1.00 95.94 192 ALA A O 1
ATOM 1563 N N . GLU A 1 193 ? -19.195 13.829 27.121 1.00 95.62 193 GLU A N 1
ATOM 1564 C CA . GLU A 1 193 ? -18.389 12.634 26.841 1.00 95.62 193 GLU A CA 1
ATOM 1565 C C . GLU A 1 193 ? -18.267 12.378 25.334 1.00 95.62 193 GLU A C 1
ATOM 1567 O O . GLU A 1 193 ? -17.160 12.206 24.819 1.00 95.62 193 GLU A O 1
ATOM 1572 N N . SER A 1 194 ? -19.379 12.460 24.600 1.00 95.56 194 SER A N 1
ATOM 1573 C CA . SER A 1 194 ? -19.401 12.329 23.138 1.00 95.56 194 SER A CA 1
ATOM 1574 C C . SER A 1 194 ? -18.515 13.379 22.448 1.00 95.56 194 SER A C 1
ATOM 1576 O O . SER A 1 194 ? -17.686 13.056 21.587 1.00 95.56 194 SER A O 1
ATOM 1578 N N . LEU A 1 195 ? -18.607 14.645 22.870 1.00 95.62 195 LEU A N 1
ATOM 1579 C CA . LEU A 1 195 ? -17.748 15.726 22.379 1.00 95.62 195 LEU A CA 1
ATOM 1580 C C . LEU A 1 195 ? -16.278 15.511 22.755 1.00 95.62 195 LEU A C 1
ATOM 1582 O O . LEU A 1 195 ? -15.385 15.794 21.947 1.00 95.62 195 LEU A O 1
ATOM 1586 N N . HIS A 1 196 ? -16.004 14.994 23.953 1.00 95.81 196 HIS A N 1
ATOM 1587 C CA . HIS A 1 196 ? -14.651 14.667 24.389 1.00 95.81 196 HIS A CA 1
ATOM 1588 C C . HIS A 1 196 ? -14.021 13.581 23.508 1.00 95.81 196 HIS A C 1
ATOM 1590 O O . HIS A 1 196 ? -12.880 13.732 23.051 1.00 95.81 196 HIS A O 1
ATOM 1596 N N . ASP A 1 197 ? -14.768 12.524 23.201 1.00 94.94 197 ASP A N 1
ATOM 1597 C CA . ASP A 1 197 ? -14.317 11.449 22.323 1.00 94.94 197 ASP A CA 1
ATOM 1598 C C . ASP A 1 197 ? -14.125 11.924 20.882 1.00 94.94 197 ASP A C 1
ATOM 1600 O O . ASP A 1 197 ? -13.089 11.639 20.266 1.00 94.94 197 ASP A O 1
ATOM 1604 N N . ALA A 1 198 ? -15.043 12.740 20.358 1.00 95.75 198 ALA A N 1
ATOM 1605 C CA . ALA A 1 198 ? -14.879 13.375 19.054 1.00 95.75 198 ALA A CA 1
ATOM 1606 C C . ALA A 1 198 ? -13.604 14.239 19.007 1.00 95.75 198 ALA A C 1
ATOM 1608 O O . ALA A 1 198 ? -12.795 14.121 18.077 1.00 95.75 198 ALA A O 1
ATOM 1609 N N . ALA A 1 199 ? -13.355 15.047 20.042 1.00 94.25 199 ALA A N 1
ATOM 1610 C CA . ALA A 1 199 ? -12.141 15.852 20.157 1.00 94.25 199 ALA A CA 1
ATOM 1611 C C . ALA A 1 199 ? -10.876 14.980 20.218 1.00 94.25 199 ALA A C 1
ATOM 1613 O O . ALA A 1 199 ? -9.861 15.311 19.597 1.00 94.25 199 ALA A O 1
ATOM 1614 N N . LYS A 1 200 ? -10.921 13.839 20.912 1.00 95.88 200 LYS A N 1
ATOM 1615 C CA . LYS A 1 200 ? -9.817 12.870 20.983 1.00 95.88 200 LYS A CA 1
ATOM 1616 C C . LYS A 1 200 ? -9.523 12.240 19.620 1.00 95.88 200 LYS A C 1
ATOM 1618 O O . LYS A 1 200 ? -8.355 12.121 19.243 1.00 95.88 200 LYS A O 1
ATOM 1623 N N . VAL A 1 201 ? -10.552 11.888 18.849 1.00 95.88 201 VAL A N 1
ATOM 1624 C CA . VAL A 1 201 ? -10.401 11.385 17.473 1.00 95.88 201 VAL A CA 1
ATOM 1625 C C . VAL A 1 201 ? -9.769 12.444 16.571 1.00 95.88 201 VAL A C 1
ATOM 1627 O O . VAL A 1 201 ? -8.834 12.136 15.828 1.00 95.88 201 VAL A O 1
ATOM 1630 N N . VAL A 1 202 ? -10.225 13.698 16.652 1.00 95.25 202 VAL A N 1
ATOM 1631 C CA . VAL A 1 202 ? -9.654 14.807 15.871 1.00 95.25 202 VAL A CA 1
ATOM 1632 C C . VAL A 1 202 ? -8.191 15.051 16.246 1.00 95.25 202 VAL A C 1
ATOM 1634 O O . VAL A 1 202 ? -7.351 15.153 15.354 1.00 95.25 202 VAL A O 1
ATOM 1637 N N . LYS A 1 203 ? -7.845 15.055 17.539 1.00 95.19 203 LYS A N 1
ATOM 1638 C CA . LYS A 1 203 ? -6.449 15.176 17.997 1.00 95.19 203 LYS A CA 1
ATOM 1639 C C . LYS A 1 203 ? -5.564 14.063 17.432 1.00 95.19 203 LYS A C 1
ATOM 1641 O O . LYS A 1 203 ? -4.520 14.362 16.858 1.00 95.19 203 LYS A O 1
ATOM 1646 N N . LYS A 1 204 ? -6.019 12.804 17.479 1.00 94.56 204 LYS A N 1
ATOM 1647 C CA . LYS A 1 204 ? -5.299 11.672 16.867 1.00 94.56 204 LYS A CA 1
ATOM 1648 C C . LYS A 1 204 ? -5.104 11.849 15.357 1.00 94.56 204 LYS A C 1
ATOM 1650 O O . LYS A 1 204 ? -4.042 11.514 14.839 1.00 94.56 204 LYS A O 1
ATOM 1655 N N . LYS A 1 205 ? -6.101 12.373 14.632 1.00 95.69 205 LYS A N 1
ATOM 1656 C CA . LYS A 1 205 ? -5.965 12.683 13.194 1.00 95.69 205 LYS A CA 1
ATOM 1657 C C . LYS A 1 205 ? -4.918 13.775 12.951 1.00 95.69 205 LYS A C 1
ATOM 1659 O O . LYS A 1 205 ? -4.078 13.612 12.074 1.00 95.69 205 LYS A O 1
ATOM 1664 N N . ILE A 1 206 ? -4.920 14.840 13.755 1.00 94.62 206 ILE A N 1
ATOM 1665 C CA . ILE A 1 206 ? -3.927 15.922 13.664 1.00 94.62 206 ILE A CA 1
ATOM 1666 C C . ILE A 1 206 ? -2.510 15.390 13.907 1.00 94.62 206 ILE A C 1
ATOM 1668 O O . ILE A 1 206 ? -1.593 15.749 13.174 1.00 94.62 206 ILE A O 1
ATOM 1672 N N . GLU A 1 207 ? -2.314 14.536 14.911 1.00 94.31 207 GLU A N 1
ATOM 1673 C CA . GLU A 1 207 ? -1.007 13.930 15.197 1.00 94.31 207 GLU A CA 1
ATOM 1674 C C . GLU A 1 207 ? -0.512 13.055 14.042 1.00 94.31 207 GLU A C 1
ATOM 1676 O O . GLU A 1 207 ? 0.644 13.183 13.636 1.00 94.31 207 GLU A O 1
ATOM 1681 N N . LYS A 1 208 ? -1.393 12.237 13.449 1.00 94.50 208 LYS A N 1
ATOM 1682 C CA . LYS A 1 208 ? -1.070 11.443 12.253 1.00 94.50 208 LYS A CA 1
ATOM 1683 C C . LYS A 1 208 ? -0.663 12.325 11.071 1.00 94.50 208 LYS A C 1
ATOM 1685 O O . LYS A 1 208 ? 0.377 12.086 10.466 1.00 94.50 208 LYS A O 1
ATOM 1690 N N . GLU A 1 209 ? -1.430 13.373 10.773 1.00 91.81 209 GLU A N 1
ATOM 1691 C CA . GLU A 1 209 ? -1.101 14.308 9.686 1.00 91.81 209 GLU A CA 1
ATOM 1692 C C . GLU A 1 209 ? 0.209 15.063 9.939 1.00 91.81 209 GLU A C 1
ATOM 1694 O O . GLU A 1 209 ? 0.991 15.291 9.014 1.00 91.81 209 GLU A O 1
ATOM 1699 N N . ARG A 1 210 ? 0.497 15.422 11.197 1.00 93.31 210 ARG A N 1
ATOM 1700 C CA . ARG A 1 210 ? 1.782 16.025 11.575 1.00 93.31 210 ARG A CA 1
ATOM 1701 C C . ARG A 1 210 ? 2.942 15.061 11.340 1.00 93.31 210 ARG A C 1
ATOM 1703 O O . ARG A 1 210 ? 3.938 15.489 10.762 1.00 93.31 210 ARG A O 1
ATOM 1710 N N . ALA A 1 211 ? 2.808 13.789 11.717 1.00 91.25 211 ALA A N 1
ATOM 1711 C CA . ALA A 1 211 ? 3.828 12.772 11.455 1.00 91.25 211 ALA A CA 1
ATOM 1712 C C . ALA A 1 211 ? 4.081 12.597 9.945 1.00 91.25 211 ALA A C 1
ATOM 1714 O O . ALA A 1 211 ? 5.223 12.697 9.499 1.00 91.25 211 ALA A O 1
ATOM 1715 N N . LEU A 1 212 ? 3.015 12.474 9.144 1.00 93.06 212 LEU A N 1
ATOM 1716 C CA . LEU A 1 212 ? 3.108 12.388 7.679 1.00 93.06 212 LEU A CA 1
ATOM 1717 C C . LEU A 1 212 ? 3.713 13.646 7.045 1.00 93.06 212 LEU A C 1
ATOM 1719 O O . LEU A 1 212 ? 4.391 13.577 6.021 1.00 93.06 212 LEU A O 1
ATOM 1723 N N . LYS A 1 213 ? 3.456 14.830 7.612 1.00 93.50 213 LYS A N 1
ATOM 1724 C CA . LYS A 1 213 ? 4.072 16.078 7.145 1.00 93.50 213 LYS A CA 1
ATOM 1725 C C . LYS A 1 213 ? 5.579 16.078 7.398 1.00 93.50 213 LYS A C 1
ATOM 1727 O O . LYS A 1 213 ? 6.318 16.476 6.506 1.00 93.50 213 LYS A O 1
ATOM 1732 N N . VAL A 1 214 ? 6.028 15.644 8.576 1.00 93.62 214 VAL A N 1
ATOM 1733 C CA . VAL A 1 214 ? 7.462 15.559 8.900 1.00 93.62 214 VAL A CA 1
ATOM 1734 C C . VAL A 1 214 ? 8.170 14.599 7.945 1.00 93.62 214 VAL A C 1
ATOM 1736 O O . VAL A 1 214 ? 9.204 14.959 7.388 1.00 93.62 214 VAL A O 1
ATOM 1739 N N . GLU A 1 215 ? 7.582 13.429 7.689 1.00 90.19 215 GLU A N 1
ATOM 1740 C CA . GLU A 1 215 ? 8.136 12.452 6.747 1.00 90.19 215 GLU A CA 1
ATOM 1741 C C . GLU A 1 215 ? 8.209 13.003 5.315 1.00 90.19 215 GLU A C 1
ATOM 1743 O O . GLU A 1 215 ? 9.260 12.932 4.682 1.00 90.19 215 GLU A O 1
ATOM 1748 N N . ARG A 1 216 ? 7.137 13.644 4.827 1.00 91.38 216 ARG A N 1
ATOM 1749 C CA . ARG A 1 216 ? 7.134 14.288 3.502 1.00 91.38 216 ARG A CA 1
ATOM 1750 C C . ARG A 1 216 ? 8.188 15.383 3.375 1.00 91.38 216 ARG A C 1
ATOM 1752 O O . ARG A 1 216 ? 8.827 15.477 2.336 1.00 91.38 216 ARG A O 1
ATOM 1759 N N . VAL A 1 217 ? 8.380 16.203 4.408 1.00 93.56 217 VAL A N 1
ATOM 1760 C CA . VAL A 1 217 ? 9.414 17.252 4.397 1.00 93.56 217 VAL A CA 1
ATOM 1761 C C . VAL A 1 217 ? 10.813 16.635 4.362 1.00 93.56 217 VAL A C 1
ATOM 1763 O O . VAL A 1 217 ? 11.668 17.130 3.632 1.00 93.56 217 VAL A O 1
ATOM 1766 N N . ALA A 1 218 ? 11.048 15.545 5.098 1.00 90.88 218 ALA A N 1
ATOM 1767 C CA . ALA A 1 218 ? 12.323 14.831 5.059 1.00 90.88 218 ALA A CA 1
ATOM 1768 C C . ALA A 1 218 ? 12.602 14.238 3.666 1.00 90.88 218 ALA A C 1
ATOM 1770 O O . ALA A 1 218 ? 13.695 14.427 3.138 1.00 90.88 218 ALA A O 1
ATOM 1771 N N . GLN A 1 219 ? 11.602 13.601 3.044 1.00 91.50 219 GLN A N 1
ATOM 1772 C CA . GLN A 1 219 ? 11.700 13.081 1.673 1.00 91.50 219 GLN A CA 1
ATOM 1773 C C . GLN A 1 219 ? 11.973 14.202 0.663 1.00 91.50 219 GLN A C 1
ATOM 1775 O O . GLN A 1 219 ? 12.935 14.125 -0.090 1.00 91.50 219 GLN A O 1
ATOM 1780 N N . GLN A 1 220 ? 11.209 15.297 0.712 1.00 90.38 220 GLN A N 1
ATOM 1781 C CA . GLN A 1 220 ? 11.422 16.449 -0.171 1.00 90.38 220 GLN A CA 1
ATOM 1782 C C . GLN A 1 220 ? 12.811 17.074 0.003 1.00 90.38 220 GLN A C 1
ATOM 1784 O O . GLN A 1 220 ? 13.424 17.482 -0.978 1.00 90.38 220 GLN A O 1
ATOM 1789 N N . SER A 1 221 ? 13.323 17.155 1.234 1.00 92.25 221 SER A N 1
ATOM 1790 C CA . SER A 1 221 ? 14.678 17.653 1.486 1.00 92.25 221 SER A CA 1
ATOM 1791 C C . SER A 1 221 ? 15.741 16.752 0.856 1.00 92.25 221 SER A C 1
ATOM 1793 O O . SER A 1 221 ? 16.745 17.258 0.355 1.00 92.25 221 SER A O 1
ATOM 1795 N N . GLU A 1 222 ? 15.539 15.437 0.887 1.00 92.56 222 GLU A N 1
ATOM 1796 C CA . GLU A 1 222 ? 16.449 14.469 0.278 1.00 92.56 222 GLU A CA 1
ATOM 1797 C C . GLU A 1 222 ? 16.375 14.515 -1.255 1.00 92.56 222 GLU A C 1
ATOM 1799 O O . GLU A 1 222 ? 17.408 14.542 -1.925 1.00 92.56 222 GLU A O 1
ATOM 1804 N N . ASP A 1 223 ? 15.175 14.639 -1.820 1.00 92.50 223 ASP A N 1
ATOM 1805 C CA . ASP A 1 223 ? 14.967 14.809 -3.261 1.00 92.50 223 ASP A CA 1
ATOM 1806 C C . ASP A 1 223 ? 15.617 16.104 -3.770 1.00 92.50 223 ASP A C 1
ATOM 1808 O O . ASP A 1 223 ? 16.344 16.102 -4.760 1.00 92.50 223 ASP A O 1
ATOM 1812 N N . VAL A 1 224 ? 15.439 17.224 -3.060 1.00 93.94 224 VAL A N 1
ATOM 1813 C CA . VAL A 1 224 ? 16.101 18.494 -3.402 1.00 93.94 224 VAL A CA 1
ATOM 1814 C C . VAL A 1 224 ? 17.623 18.360 -3.320 1.00 93.94 224 VAL A C 1
ATOM 1816 O O . VAL A 1 224 ? 18.335 18.901 -4.167 1.00 93.94 224 VAL A O 1
ATOM 1819 N N . ARG A 1 225 ? 18.141 17.617 -2.336 1.00 94.44 225 ARG A N 1
ATOM 1820 C CA . ARG A 1 225 ? 19.579 17.357 -2.201 1.00 94.44 225 ARG A CA 1
ATOM 1821 C C . ARG A 1 225 ? 20.114 16.532 -3.371 1.00 94.44 225 ARG A C 1
ATOM 1823 O O . ARG A 1 225 ? 21.159 16.877 -3.918 1.00 94.44 225 ARG A O 1
ATOM 1830 N N . THR A 1 226 ? 19.418 15.466 -3.760 1.00 93.50 226 THR A N 1
ATOM 1831 C CA . THR A 1 226 ? 19.826 14.598 -4.877 1.00 93.50 226 THR A CA 1
ATOM 1832 C C . THR A 1 226 ? 19.762 15.335 -6.213 1.00 93.50 226 THR A C 1
ATOM 1834 O O . THR A 1 226 ? 20.764 15.358 -6.925 1.00 93.50 226 THR A O 1
ATOM 1837 N N . LEU A 1 227 ? 18.668 16.051 -6.494 1.00 93.06 227 LEU A N 1
ATOM 1838 C CA . LEU A 1 227 ? 18.543 16.934 -7.661 1.00 93.06 227 LEU A CA 1
ATOM 1839 C C . LEU A 1 227 ? 19.632 18.016 -7.683 1.00 93.06 227 LEU A C 1
ATOM 1841 O O . LEU A 1 227 ? 20.206 18.293 -8.732 1.00 93.06 227 LEU A O 1
ATOM 1845 N N . GLY A 1 228 ? 19.966 18.602 -6.530 1.00 93.88 228 GLY A N 1
ATOM 1846 C CA . GLY A 1 228 ? 21.064 19.562 -6.412 1.00 93.88 228 GLY A CA 1
ATOM 1847 C C . GLY A 1 228 ? 22.427 18.956 -6.765 1.00 93.88 228 GLY A C 1
ATOM 1848 O O . GLY A 1 228 ? 23.226 19.596 -7.447 1.00 93.88 228 GLY A O 1
ATOM 1849 N N . MET A 1 229 ? 22.685 17.709 -6.357 1.00 93.75 229 MET A N 1
ATOM 1850 C CA . MET A 1 229 ? 23.906 16.986 -6.731 1.00 93.75 229 MET A CA 1
ATOM 1851 C C . MET A 1 229 ? 23.944 16.636 -8.222 1.00 93.75 229 MET A C 1
ATOM 1853 O O . MET A 1 229 ? 25.006 16.716 -8.835 1.00 93.75 229 MET A O 1
ATOM 1857 N N . GLU A 1 230 ? 22.815 16.246 -8.814 1.00 94.12 230 GLU A N 1
ATOM 1858 C CA . GLU A 1 230 ? 22.719 15.979 -10.253 1.00 94.12 230 GLU A CA 1
ATOM 1859 C C . GLU A 1 230 ? 22.944 17.248 -11.074 1.00 94.12 230 GLU A C 1
ATOM 1861 O O . GLU A 1 230 ? 23.736 17.231 -12.013 1.00 94.12 230 GLU A O 1
ATOM 1866 N N . LEU A 1 231 ? 22.334 18.368 -10.677 1.00 92.06 231 LEU A N 1
ATOM 1867 C CA . LEU A 1 231 ? 22.562 19.663 -11.316 1.00 92.06 231 LEU A CA 1
ATOM 1868 C C . LEU A 1 231 ? 24.026 20.097 -11.228 1.00 92.06 231 LEU A C 1
ATOM 1870 O O . LEU A 1 231 ? 24.565 20.580 -12.218 1.00 92.06 231 LEU A O 1
ATOM 1874 N N . ALA A 1 232 ? 24.683 19.896 -10.082 1.00 94.88 232 ALA A N 1
ATOM 1875 C CA . ALA A 1 232 ? 26.102 20.209 -9.934 1.00 94.88 232 ALA A CA 1
ATOM 1876 C C . ALA A 1 232 ? 26.979 19.386 -10.894 1.00 94.88 232 ALA A C 1
ATOM 1878 O O . ALA A 1 232 ? 27.866 19.946 -11.531 1.00 94.88 232 ALA A O 1
ATOM 1879 N N . LYS A 1 233 ? 26.694 18.085 -11.055 1.00 95.12 233 LYS A N 1
ATOM 1880 C CA . LYS A 1 233 ? 27.404 17.221 -12.015 1.00 95.12 233 LYS A CA 1
ATOM 1881 C C . LYS A 1 233 ? 27.181 17.659 -13.458 1.00 95.12 233 LYS A C 1
ATOM 1883 O O . LYS A 1 233 ? 28.132 17.760 -14.220 1.00 95.12 233 LYS A O 1
ATOM 1888 N N . VAL A 1 234 ? 25.933 17.942 -13.830 1.00 94.06 234 VAL A N 1
ATOM 1889 C CA . VAL A 1 234 ? 25.609 18.408 -15.186 1.00 94.06 234 VAL A CA 1
ATOM 1890 C C . VAL A 1 234 ? 26.279 19.753 -15.468 1.00 94.06 234 VAL A C 1
ATOM 1892 O O . VAL A 1 234 ? 26.771 19.963 -16.572 1.00 94.06 234 VAL A O 1
ATOM 1895 N N . GLN A 1 235 ? 26.344 20.655 -14.485 1.00 93.50 235 GLN A N 1
ATOM 1896 C CA . GLN A 1 235 ? 27.053 21.924 -14.638 1.00 93.50 235 GLN A CA 1
ATOM 1897 C C . GLN A 1 235 ? 28.561 21.713 -14.835 1.00 93.50 235 GLN A C 1
ATOM 1899 O O . GLN A 1 235 ? 29.138 22.334 -15.721 1.00 93.50 235 GLN A O 1
ATOM 1904 N N . GLU A 1 236 ? 29.181 20.808 -14.073 1.00 95.06 236 GLU A N 1
ATOM 1905 C CA . GLU A 1 236 ? 30.593 20.440 -14.249 1.00 95.06 236 GLU A CA 1
ATOM 1906 C C . GLU A 1 236 ? 30.854 19.873 -15.657 1.00 95.06 236 GLU A C 1
ATOM 1908 O O . GLU A 1 236 ? 31.782 20.308 -16.338 1.00 95.06 236 GLU A O 1
ATOM 1913 N N . GLU A 1 237 ? 29.984 18.987 -16.153 1.00 94.62 237 GLU A N 1
ATOM 1914 C CA . GLU A 1 237 ? 30.065 18.461 -17.524 1.00 94.62 237 GLU A CA 1
ATOM 1915 C C . GLU A 1 237 ? 29.920 19.565 -18.588 1.00 94.62 237 GLU A C 1
ATOM 1917 O O . GLU A 1 237 ? 30.630 19.557 -19.598 1.00 94.62 237 GLU A O 1
ATOM 1922 N N . ILE A 1 238 ? 29.018 20.531 -18.380 1.00 92.88 238 ILE A N 1
ATOM 1923 C CA . ILE A 1 238 ? 28.855 21.685 -19.276 1.00 92.88 238 ILE A CA 1
ATOM 1924 C C . ILE A 1 238 ? 30.135 22.525 -19.298 1.00 92.88 238 ILE A C 1
ATOM 1926 O O . ILE A 1 238 ? 30.628 22.842 -20.384 1.00 92.88 238 ILE A O 1
ATOM 1930 N N . ASP A 1 239 ? 30.699 22.840 -18.132 1.00 94.62 239 ASP A N 1
ATOM 1931 C CA . ASP A 1 239 ? 31.916 23.644 -18.012 1.00 94.62 239 ASP A CA 1
ATOM 1932 C C . ASP A 1 239 ? 33.107 22.942 -18.700 1.00 94.62 239 ASP A C 1
ATOM 1934 O O . ASP A 1 239 ? 33.857 23.562 -19.465 1.00 94.62 239 ASP A O 1
ATOM 1938 N N . GLU A 1 240 ? 33.254 21.623 -18.526 1.00 94.94 240 GLU A N 1
ATOM 1939 C CA . GLU A 1 240 ? 34.264 20.823 -19.232 1.00 94.94 240 GLU A CA 1
ATOM 1940 C C . GLU A 1 240 ? 34.083 20.862 -20.758 1.00 94.94 240 GLU A C 1
ATOM 1942 O O . GLU A 1 240 ? 35.054 21.021 -21.519 1.00 94.94 240 GLU A O 1
ATOM 1947 N N . LEU A 1 241 ? 32.840 20.732 -21.232 1.00 93.06 241 LEU A N 1
ATOM 1948 C CA . LEU A 1 241 ? 32.514 20.810 -22.654 1.00 93.06 241 LEU A CA 1
ATOM 1949 C C . LEU A 1 241 ? 32.784 22.207 -23.225 1.00 93.06 241 LEU A C 1
ATOM 1951 O O . LEU A 1 241 ? 33.277 22.309 -24.354 1.00 93.06 241 LEU A O 1
ATOM 1955 N N . GLU A 1 242 ? 32.535 23.275 -22.469 1.00 93.62 242 GLU A N 1
ATOM 1956 C CA . GLU A 1 242 ? 32.873 24.643 -22.868 1.00 93.62 242 GLU A CA 1
ATOM 1957 C C . GLU A 1 242 ? 34.384 24.850 -22.980 1.00 93.62 242 GLU A C 1
ATOM 1959 O O . GLU A 1 242 ? 34.863 25.369 -23.997 1.00 93.62 242 GLU A O 1
ATOM 1964 N N . VAL A 1 243 ? 35.162 24.375 -22.002 1.00 95.06 243 VAL A N 1
ATOM 1965 C CA . VAL A 1 243 ? 36.632 24.410 -22.062 1.00 95.06 243 VAL A CA 1
ATOM 1966 C C . VAL A 1 243 ? 37.132 23.653 -23.294 1.00 95.06 243 VAL A C 1
ATOM 1968 O O . VAL A 1 243 ? 37.976 24.157 -24.048 1.00 95.06 243 VAL A O 1
ATOM 1971 N N . ARG A 1 244 ? 36.580 22.463 -23.562 1.00 94.12 244 ARG A N 1
ATOM 1972 C CA . ARG A 1 244 ? 36.928 21.665 -24.745 1.00 94.12 244 ARG A CA 1
ATOM 1973 C C . ARG A 1 244 ? 36.571 22.390 -26.044 1.00 94.12 244 ARG A C 1
ATOM 1975 O O . ARG A 1 244 ? 37.396 22.425 -26.962 1.00 94.12 244 ARG A O 1
ATOM 1982 N N . LYS A 1 245 ? 35.380 22.986 -26.129 1.00 92.50 245 LYS A N 1
ATOM 1983 C CA . LYS A 1 245 ? 34.924 23.775 -27.283 1.00 92.50 245 LYS A CA 1
ATOM 1984 C C . LYS A 1 245 ? 35.855 24.959 -27.540 1.00 92.50 245 LYS A C 1
ATOM 1986 O O . LYS A 1 245 ? 36.301 25.135 -28.674 1.00 92.50 245 LYS A O 1
ATOM 1991 N N . ASN A 1 246 ? 36.205 25.718 -26.504 1.00 93.12 246 ASN A N 1
ATOM 1992 C CA . ASN A 1 246 ? 37.109 26.864 -26.607 1.00 93.12 246 ASN A CA 1
ATOM 1993 C C . ASN A 1 246 ? 38.512 26.443 -27.061 1.00 93.12 246 ASN A C 1
ATOM 1995 O O . ASN A 1 246 ? 39.107 27.089 -27.923 1.00 93.12 246 ASN A O 1
ATOM 1999 N N . ARG A 1 247 ? 39.025 25.307 -26.572 1.00 93.44 247 ARG A N 1
ATOM 2000 C CA . ARG A 1 247 ? 40.304 24.749 -27.037 1.00 93.44 247 ARG A CA 1
ATOM 2001 C C . ARG A 1 247 ? 40.279 24.402 -28.527 1.00 93.44 247 ARG A C 1
ATOM 2003 O O . ARG A 1 247 ? 41.219 24.741 -29.245 1.00 93.44 247 ARG A O 1
ATOM 2010 N N . VAL A 1 248 ? 39.215 23.752 -29.003 1.00 90.81 248 VAL A N 1
ATOM 2011 C CA . VAL A 1 248 ? 39.053 23.427 -30.430 1.00 90.81 248 VAL A CA 1
ATOM 2012 C C . VAL A 1 248 ? 38.927 24.700 -31.266 1.00 90.81 248 VAL A C 1
ATOM 2014 O O . VAL A 1 248 ? 39.593 24.811 -32.292 1.00 90.81 248 VAL A O 1
ATOM 2017 N N . ALA A 1 249 ? 38.148 25.685 -30.816 1.00 89.06 249 ALA A N 1
ATOM 2018 C CA . ALA A 1 249 ? 38.021 26.974 -31.492 1.00 89.06 249 ALA A CA 1
ATOM 2019 C C . ALA A 1 249 ? 39.373 27.705 -31.603 1.00 89.06 249 ALA A C 1
ATOM 2021 O O . ALA A 1 249 ? 39.703 28.212 -32.675 1.00 89.06 249 ALA A O 1
ATOM 2022 N N . ASN A 1 250 ? 40.192 27.682 -30.546 1.00 91.56 250 ASN A N 1
ATOM 2023 C CA . ASN A 1 250 ? 41.547 28.243 -30.557 1.00 91.56 250 ASN A CA 1
ATOM 2024 C C . ASN A 1 250 ? 42.476 27.504 -31.528 1.00 91.56 250 ASN A C 1
ATOM 2026 O O . ASN A 1 250 ? 43.222 28.128 -32.275 1.00 91.56 250 ASN A O 1
ATOM 2030 N N . HIS A 1 251 ? 42.432 26.170 -31.565 1.00 88.94 251 HIS A N 1
ATOM 2031 C CA . HIS A 1 251 ? 43.212 25.411 -32.546 1.00 88.94 251 HIS A CA 1
ATOM 2032 C C . HIS A 1 251 ? 42.785 25.749 -33.980 1.00 88.94 251 HIS A C 1
ATOM 2034 O O . HIS A 1 251 ? 43.632 25.944 -34.850 1.00 88.94 251 HIS A O 1
ATOM 2040 N N . LEU A 1 252 ? 41.479 25.853 -34.225 1.00 85.12 252 LEU A N 1
ATOM 2041 C CA . LEU A 1 252 ? 40.947 26.204 -35.535 1.00 85.12 252 LEU A CA 1
ATOM 2042 C C . LEU A 1 252 ? 41.333 27.629 -35.949 1.00 85.12 252 LEU A C 1
ATOM 2044 O O . LEU A 1 252 ? 41.697 27.820 -37.105 1.00 85.12 252 LEU A O 1
ATOM 2048 N N . SER A 1 253 ? 41.327 28.603 -35.034 1.00 85.62 253 SER A N 1
ATOM 2049 C CA . SER A 1 253 ? 41.756 29.978 -35.331 1.00 85.62 253 SER A CA 1
ATOM 2050 C C . SER A 1 253 ? 43.255 30.075 -35.634 1.00 85.62 253 SER A C 1
ATOM 2052 O O . SER A 1 253 ? 43.663 30.811 -36.535 1.00 85.62 253 SER A O 1
ATOM 2054 N N . ILE A 1 254 ? 44.086 29.283 -34.946 1.00 87.88 254 ILE A N 1
ATOM 2055 C CA . ILE A 1 254 ? 45.516 29.162 -35.259 1.00 87.88 254 ILE A CA 1
ATOM 2056 C C . ILE A 1 254 ? 45.696 28.586 -36.666 1.00 87.88 254 ILE A C 1
ATOM 2058 O O . ILE A 1 254 ? 46.440 29.155 -37.463 1.00 87.88 254 ILE A O 1
ATOM 2062 N N . VAL A 1 255 ? 45.000 27.494 -36.995 1.00 85.62 255 VAL A N 1
ATOM 2063 C CA . VAL A 1 255 ? 45.097 26.853 -38.315 1.00 85.62 255 VAL A CA 1
ATOM 2064 C C . VAL A 1 255 ? 44.625 27.792 -39.425 1.00 85.62 255 VAL A C 1
ATOM 2066 O O . VAL A 1 255 ? 45.316 27.923 -40.433 1.00 85.62 255 VAL A O 1
ATOM 2069 N N . THR A 1 256 ? 43.499 28.492 -39.259 1.00 81.00 256 THR A N 1
ATOM 2070 C CA . THR A 1 256 ? 43.013 29.447 -40.271 1.00 81.00 256 THR A CA 1
ATOM 2071 C C . THR A 1 256 ? 43.955 30.639 -40.433 1.00 81.00 256 THR A C 1
ATOM 2073 O O . THR A 1 256 ? 44.200 31.066 -41.560 1.00 81.00 256 THR A O 1
ATOM 2076 N N . SER A 1 257 ? 44.548 31.142 -39.345 1.00 83.25 257 SER A N 1
ATOM 2077 C CA . SER A 1 257 ? 45.560 32.207 -39.386 1.00 83.25 257 SER A CA 1
ATOM 2078 C C . SER A 1 257 ? 46.849 31.763 -40.090 1.00 83.25 257 SER A C 1
ATOM 2080 O O . SER A 1 257 ? 47.340 32.446 -40.992 1.00 83.25 257 SER A O 1
ATOM 2082 N N . GLN A 1 258 ? 47.370 30.577 -39.760 1.00 83.69 258 GLN A N 1
ATOM 2083 C CA . GLN A 1 258 ? 48.537 30.000 -40.433 1.00 83.69 258 GLN A CA 1
ATOM 2084 C C . GLN A 1 258 ? 48.270 29.766 -41.922 1.00 83.69 258 GLN A C 1
ATOM 2086 O O . GLN A 1 258 ? 49.116 30.079 -42.760 1.00 83.69 258 GLN A O 1
ATOM 2091 N N . LEU A 1 259 ? 47.078 29.273 -42.264 1.00 81.00 259 LEU A N 1
ATOM 2092 C CA . LEU A 1 259 ? 46.664 29.063 -43.646 1.00 81.00 259 LEU A CA 1
ATOM 2093 C C . LEU A 1 259 ? 46.571 30.394 -44.401 1.00 81.00 259 LEU A C 1
ATOM 2095 O O . LEU A 1 259 ? 47.122 30.492 -45.495 1.00 81.00 259 LEU A O 1
ATOM 2099 N N . ASN A 1 260 ? 45.988 31.440 -43.803 1.00 76.56 260 ASN A N 1
ATOM 2100 C CA . ASN A 1 260 ? 46.022 32.803 -44.352 1.00 76.56 260 ASN A CA 1
ATOM 2101 C C . ASN A 1 260 ? 47.467 33.277 -44.612 1.00 76.56 260 ASN A C 1
ATOM 2103 O O . ASN A 1 260 ? 47.754 33.839 -45.670 1.00 76.56 260 ASN A O 1
ATOM 2107 N N . GLY A 1 261 ? 48.396 33.004 -43.689 1.00 79.25 261 GLY A N 1
ATOM 2108 C CA . GLY A 1 261 ? 49.818 33.329 -43.842 1.00 79.25 261 GLY A CA 1
ATOM 2109 C C . GLY A 1 261 ? 50.528 32.564 -44.969 1.00 79.25 261 GLY A C 1
ATOM 2110 O O . GLY A 1 261 ? 51.435 33.098 -45.605 1.00 79.25 261 GLY A O 1
ATOM 2111 N N . ILE A 1 262 ? 50.130 31.322 -45.250 1.00 78.44 262 ILE A N 1
ATOM 2112 C CA . ILE A 1 262 ? 50.664 30.541 -46.379 1.00 78.44 262 ILE A CA 1
ATOM 2113 C C . ILE A 1 262 ? 50.070 31.044 -47.700 1.00 78.44 262 ILE A C 1
ATOM 2115 O O . ILE A 1 262 ? 50.803 31.238 -48.668 1.00 78.44 262 ILE A O 1
ATOM 2119 N N . VAL A 1 263 ? 48.762 31.310 -47.736 1.00 71.88 263 VAL A N 1
ATOM 2120 C CA . VAL A 1 263 ? 48.063 31.840 -48.918 1.00 71.88 263 VAL A CA 1
ATOM 2121 C C . VAL A 1 263 ? 48.654 33.179 -49.367 1.00 71.88 263 VAL A C 1
ATOM 2123 O O . VAL A 1 263 ? 48.859 33.374 -50.570 1.00 71.88 263 VAL A O 1
ATOM 2126 N N . SER A 1 264 ? 48.992 34.067 -48.425 1.00 72.56 264 SER A N 1
ATOM 2127 C CA . SER A 1 264 ? 49.639 35.348 -48.733 1.00 72.56 264 SER A CA 1
ATOM 2128 C C . SER A 1 264 ? 51.070 35.172 -49.259 1.00 72.56 264 SER A C 1
ATOM 2130 O O . SER A 1 264 ? 51.434 35.793 -50.258 1.00 72.56 264 SER A O 1
ATOM 2132 N N . LYS A 1 265 ? 51.870 34.268 -48.670 1.00 74.25 265 LYS A N 1
ATOM 2133 C CA . LYS A 1 265 ? 53.245 33.968 -49.125 1.00 74.25 265 LYS A CA 1
ATOM 2134 C C . LYS A 1 265 ? 53.307 33.330 -50.513 1.00 74.25 265 LYS A C 1
ATOM 2136 O O . LYS A 1 265 ? 54.227 33.617 -51.272 1.00 74.25 265 LYS A O 1
ATOM 2141 N N . VAL A 1 266 ? 52.339 32.482 -50.857 1.00 67.19 266 VAL A N 1
ATOM 2142 C CA . VAL A 1 266 ? 52.261 31.815 -52.170 1.00 67.19 266 VAL A CA 1
ATOM 2143 C C . VAL A 1 266 ? 51.692 32.757 -53.254 1.00 67.19 266 VAL A C 1
ATOM 2145 O O . VAL A 1 266 ? 51.589 32.365 -54.413 1.00 67.19 266 VAL A O 1
ATOM 2148 N N . GLN A 1 267 ? 51.358 34.015 -52.911 1.00 61.41 267 GLN A N 1
ATOM 2149 C CA . GLN A 1 267 ? 50.809 35.033 -53.821 1.00 61.41 267 GLN A CA 1
ATOM 2150 C C . GLN A 1 267 ? 49.624 34.506 -54.648 1.00 61.41 267 GLN A C 1
ATOM 2152 O O . GLN A 1 267 ? 49.561 34.654 -55.869 1.00 61.41 267 GLN A O 1
ATOM 2157 N N . CYS A 1 268 ? 48.642 33.887 -53.987 1.00 58.78 268 CYS A N 1
ATOM 2158 C CA . CYS A 1 268 ? 47.487 33.296 -54.675 1.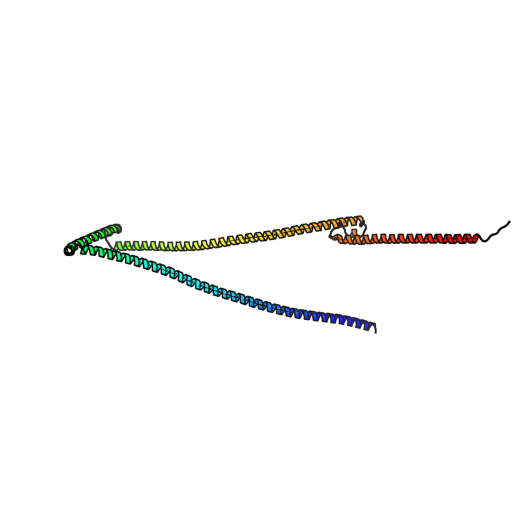00 58.78 268 CYS A CA 1
ATOM 2159 C C . CYS A 1 268 ? 46.531 34.323 -55.330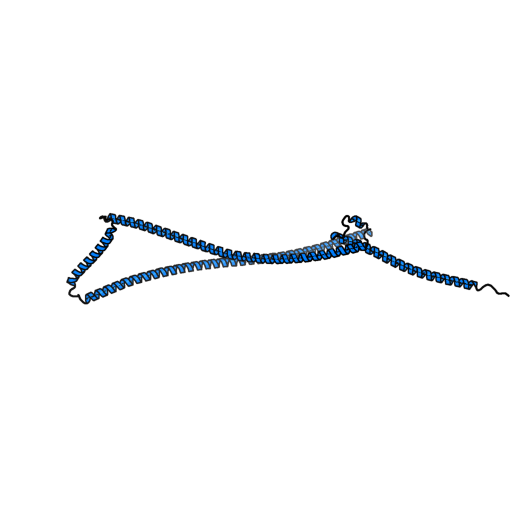 1.00 58.78 268 CYS A C 1
ATOM 2161 O O . CYS A 1 268 ? 45.569 33.914 -55.976 1.00 58.78 268 CYS A O 1
ATOM 2163 N N . HIS A 1 269 ? 46.807 35.628 -55.237 1.00 53.69 269 HIS A N 1
ATOM 2164 C CA . HIS A 1 269 ? 45.930 36.737 -55.641 1.00 53.69 269 HIS A CA 1
ATOM 2165 C C . HIS A 1 269 ? 45.608 36.845 -57.145 1.00 53.69 269 HIS A C 1
ATOM 2167 O O . HIS A 1 269 ? 44.767 37.652 -57.521 1.00 53.69 269 HIS A O 1
ATOM 2173 N N . SER A 1 270 ? 46.234 36.050 -58.019 1.00 51.84 270 SER A N 1
ATOM 2174 C CA . SER A 1 270 ? 46.003 36.103 -59.475 1.00 51.84 270 SER A CA 1
ATOM 2175 C C . SER A 1 270 ? 45.498 34.766 -60.031 1.00 51.84 270 SER A C 1
ATOM 2177 O O . SER A 1 270 ? 46.045 34.190 -60.970 1.00 51.84 270 SER A O 1
ATOM 2179 N N . SER A 1 271 ? 44.462 34.215 -59.397 1.00 56.97 271 SER A N 1
ATOM 2180 C CA . SER A 1 271 ? 43.735 33.044 -59.895 1.00 56.97 271 SER A CA 1
ATOM 2181 C C . SER A 1 271 ? 42.265 33.428 -60.113 1.00 56.97 271 SER A C 1
ATOM 2183 O O . SER A 1 271 ? 41.707 34.075 -59.224 1.00 56.97 271 SER A O 1
ATOM 2185 N N . PRO A 1 272 ? 41.599 32.996 -61.209 1.00 59.78 272 PRO A N 1
ATOM 2186 C CA . PRO A 1 272 ? 40.171 33.255 -61.481 1.00 59.78 272 PRO A CA 1
ATOM 2187 C C . PRO A 1 272 ? 39.224 32.882 -60.328 1.00 59.78 272 PRO A C 1
ATOM 2189 O O . PRO A 1 272 ? 38.081 33.318 -60.276 1.00 59.78 272 PRO A O 1
ATOM 2192 N N . PHE A 1 273 ? 39.726 32.073 -59.397 1.00 61.38 273 PHE A N 1
ATOM 2193 C CA . PHE A 1 273 ? 39.089 31.658 -58.159 1.00 61.38 273 PHE A CA 1
ATOM 2194 C C . PHE A 1 273 ? 38.708 32.820 -57.222 1.00 61.38 273 PHE A C 1
ATOM 2196 O O . PHE A 1 273 ? 37.624 32.779 -56.656 1.00 61.38 273 PHE A O 1
ATOM 2203 N N . TYR A 1 274 ? 39.522 33.875 -57.083 1.00 59.00 274 TYR A N 1
ATOM 2204 C CA . TYR A 1 274 ? 39.192 34.991 -56.174 1.00 59.00 274 TYR A CA 1
ATOM 2205 C C . TYR A 1 274 ? 37.971 35.801 -56.638 1.00 59.00 274 TYR A C 1
ATOM 2207 O O . TYR A 1 274 ? 37.215 36.286 -55.803 1.00 59.00 274 TYR A O 1
ATOM 2215 N N . ASN A 1 275 ? 37.708 35.851 -57.948 1.00 58.59 275 ASN A N 1
ATOM 2216 C CA . ASN A 1 275 ? 36.507 36.485 -58.504 1.00 58.59 275 ASN A CA 1
ATOM 2217 C C . ASN A 1 275 ? 35.221 35.697 -58.189 1.00 58.59 275 ASN A C 1
ATOM 2219 O O . ASN A 1 275 ? 34.135 36.264 -58.247 1.00 58.59 275 ASN A O 1
ATOM 2223 N N . LEU A 1 276 ? 35.334 34.405 -57.852 1.00 59.78 276 LEU A N 1
ATOM 2224 C CA . LEU A 1 276 ? 34.205 33.539 -57.495 1.00 59.78 276 LEU A CA 1
ATOM 2225 C C . LEU A 1 276 ? 33.874 33.587 -55.990 1.00 59.78 276 LEU A C 1
ATOM 2227 O O . LEU A 1 276 ? 32.800 33.149 -55.591 1.00 59.78 276 LEU A O 1
ATOM 2231 N N . LEU A 1 277 ? 34.780 34.113 -55.153 1.00 60.38 277 LEU A N 1
ATOM 2232 C CA . LEU A 1 277 ? 34.616 34.156 -53.693 1.00 60.38 277 LEU A CA 1
ATOM 2233 C C . LEU A 1 277 ? 33.940 35.440 -53.176 1.00 60.38 277 LEU A C 1
ATOM 2235 O O . LEU A 1 277 ? 33.571 35.483 -52.001 1.00 60.38 277 LEU A O 1
ATOM 2239 N N . GLY A 1 278 ? 33.732 36.449 -54.032 1.00 64.06 278 GLY A N 1
ATOM 2240 C CA . GLY A 1 278 ? 33.060 37.704 -53.668 1.00 64.06 278 GLY A CA 1
ATOM 2241 C C . GLY A 1 278 ? 33.677 38.356 -52.423 1.00 64.06 278 GLY A C 1
ATOM 2242 O O . GLY A 1 278 ? 34.895 38.499 -52.341 1.00 64.06 278 GLY A O 1
ATOM 2243 N N . ASP A 1 279 ? 32.847 38.682 -51.428 1.00 54.00 279 ASP A N 1
ATOM 2244 C CA . ASP A 1 279 ? 33.261 39.319 -50.164 1.00 54.00 279 ASP A CA 1
ATOM 2245 C C . ASP A 1 279 ? 33.993 38.378 -49.179 1.00 54.00 279 ASP A C 1
ATOM 2247 O O . ASP A 1 279 ? 34.529 38.827 -48.167 1.00 54.00 279 ASP A O 1
ATOM 2251 N N . ASN A 1 280 ? 34.086 37.069 -49.458 1.00 54.91 280 ASN A N 1
ATOM 2252 C CA . ASN A 1 280 ? 34.770 36.091 -48.597 1.00 54.91 280 ASN A CA 1
ATOM 2253 C C . ASN A 1 280 ? 36.242 35.889 -48.999 1.00 54.91 280 ASN A C 1
ATOM 2255 O O . ASN A 1 280 ? 36.706 34.764 -49.198 1.00 54.91 280 ASN A O 1
ATOM 2259 N N . THR A 1 281 ? 36.989 36.985 -49.124 1.00 57.19 281 THR A N 1
ATOM 2260 C CA . THR A 1 281 ? 38.413 36.979 -49.513 1.00 57.19 281 THR A CA 1
ATOM 2261 C C . THR A 1 281 ? 39.358 36.458 -48.421 1.00 57.19 281 THR A C 1
ATOM 2263 O O . THR A 1 281 ? 40.511 36.135 -48.718 1.00 57.19 281 THR A O 1
ATOM 2266 N N . CYS A 1 282 ? 38.871 36.311 -47.185 1.00 58.69 282 CYS A N 1
ATOM 2267 C CA . CYS A 1 282 ? 39.603 35.767 -46.039 1.00 58.69 282 CYS A CA 1
ATOM 2268 C C . CYS A 1 282 ? 39.268 34.283 -45.794 1.00 58.69 282 CYS A C 1
ATOM 2270 O O . CYS A 1 282 ? 38.130 33.847 -45.986 1.00 58.69 282 CYS A O 1
ATOM 2272 N N . VAL A 1 283 ? 40.239 33.496 -45.311 1.00 62.75 283 VAL A N 1
ATOM 2273 C CA . VAL A 1 283 ? 40.017 32.087 -44.941 1.00 62.75 283 VAL A CA 1
ATOM 2274 C C . VAL A 1 283 ? 39.061 32.007 -43.746 1.00 62.75 283 VAL A C 1
ATOM 2276 O O . VAL A 1 283 ? 39.435 32.314 -42.616 1.00 62.75 283 VAL A O 1
ATOM 2279 N N . ASN A 1 284 ? 37.832 31.559 -44.001 1.00 66.19 284 ASN A N 1
ATOM 2280 C CA . ASN A 1 284 ? 36.830 31.202 -42.994 1.00 66.19 284 ASN A CA 1
ATOM 2281 C C . ASN A 1 284 ? 36.695 29.670 -42.923 1.00 66.19 284 ASN A C 1
ATOM 2283 O O . ASN A 1 284 ? 36.980 28.997 -43.911 1.00 66.19 284 ASN A O 1
ATOM 2287 N N . LEU A 1 285 ? 36.233 29.116 -41.798 1.00 63.00 285 LEU A N 1
ATOM 2288 C CA . LEU A 1 285 ? 36.118 27.676 -41.528 1.00 63.00 285 LEU A CA 1
ATOM 2289 C C . LEU A 1 285 ? 35.401 26.903 -42.650 1.00 63.00 285 LEU A C 1
ATOM 2291 O O . LEU A 1 285 ? 35.861 25.843 -43.063 1.00 63.00 285 LEU A O 1
ATOM 2295 N N . ASN A 1 286 ? 34.337 27.488 -43.204 1.00 68.50 286 ASN A N 1
ATOM 2296 C CA . ASN A 1 286 ? 33.562 26.909 -44.309 1.00 68.50 286 ASN A CA 1
ATOM 2297 C C . ASN A 1 286 ? 34.334 26.891 -45.639 1.00 68.50 286 ASN A C 1
ATOM 2299 O O . ASN A 1 286 ? 34.099 26.041 -46.493 1.00 68.50 286 ASN A O 1
ATOM 2303 N N . ASN A 1 287 ? 35.293 27.803 -45.799 1.00 69.38 287 ASN A N 1
ATOM 2304 C CA . ASN A 1 287 ? 36.054 28.000 -47.029 1.00 69.38 287 ASN A CA 1
ATOM 2305 C C . ASN A 1 287 ? 37.480 27.423 -46.937 1.00 69.38 287 ASN A C 1
ATOM 2307 O O . ASN A 1 287 ? 38.171 27.377 -47.954 1.00 69.38 287 ASN A O 1
ATOM 2311 N N . VAL A 1 288 ? 37.920 26.939 -45.762 1.00 74.00 288 VAL A N 1
ATOM 2312 C CA . VAL A 1 288 ? 39.256 26.341 -45.534 1.00 74.00 288 VAL A CA 1
ATOM 2313 C C . VAL A 1 288 ? 39.566 25.257 -46.563 1.00 74.00 288 VAL A C 1
ATOM 2315 O O . VAL A 1 288 ? 40.641 25.262 -47.160 1.00 74.00 288 VAL A O 1
ATOM 2318 N N . HIS A 1 289 ? 38.617 24.353 -46.813 1.00 75.44 289 HIS A N 1
ATOM 2319 C CA . HIS A 1 289 ? 38.801 23.258 -47.763 1.00 75.44 289 HIS A CA 1
ATOM 2320 C C . HIS A 1 289 ? 39.049 23.760 -49.195 1.00 75.44 289 HIS A C 1
ATOM 2322 O O . HIS A 1 289 ? 39.924 23.253 -49.896 1.00 75.44 289 HIS A O 1
ATOM 2328 N N . LEU A 1 290 ? 38.333 24.809 -49.609 1.00 73.19 290 LEU A N 1
ATOM 2329 C CA . LEU A 1 290 ? 38.495 25.413 -50.930 1.00 73.19 290 LEU A CA 1
ATOM 2330 C C . LEU A 1 290 ? 39.865 26.094 -51.069 1.00 73.19 290 LEU A C 1
ATOM 2332 O O . LEU A 1 290 ? 40.525 25.937 -52.097 1.00 73.19 290 LEU A O 1
ATOM 2336 N N . PHE A 1 291 ? 40.336 26.787 -50.027 1.00 73.00 291 PHE A N 1
ATOM 2337 C CA . PHE A 1 291 ? 41.679 27.374 -50.020 1.00 73.00 291 PHE A CA 1
ATOM 2338 C C . PHE A 1 291 ? 42.789 26.310 -50.044 1.00 73.00 291 PHE A C 1
ATOM 2340 O O . PHE A 1 291 ? 43.785 26.504 -50.741 1.00 73.00 291 PHE A O 1
ATOM 2347 N N . LEU A 1 292 ? 42.612 25.164 -49.372 1.00 75.69 292 LEU A N 1
ATOM 2348 C CA . LEU A 1 292 ? 43.560 24.041 -49.435 1.00 75.69 292 LEU A CA 1
ATOM 2349 C C . LEU A 1 292 ? 43.675 23.454 -50.848 1.00 75.69 292 LEU A C 1
ATOM 2351 O O . LEU A 1 292 ? 44.787 23.281 -51.336 1.00 75.69 292 LEU A O 1
ATOM 2355 N N . LEU A 1 293 ? 42.554 23.228 -51.537 1.00 76.81 293 LEU A N 1
ATOM 2356 C CA . LEU A 1 293 ? 42.538 22.745 -52.927 1.00 76.81 293 LEU A CA 1
ATOM 2357 C C . LEU A 1 293 ? 43.265 23.698 -53.888 1.00 76.81 293 LEU A C 1
ATOM 2359 O O . LEU A 1 293 ? 43.953 23.274 -54.821 1.00 76.81 293 LEU A O 1
ATOM 2363 N N . VAL A 1 294 ? 43.108 25.008 -53.684 1.00 76.19 294 VAL A N 1
ATOM 2364 C CA . VAL A 1 294 ? 43.784 26.018 -54.508 1.00 76.19 294 VAL A CA 1
ATOM 2365 C C . VAL A 1 294 ? 45.277 26.070 -54.201 1.00 76.19 294 VAL A C 1
ATOM 2367 O O . VAL A 1 294 ? 46.074 26.114 -55.142 1.00 76.19 294 VAL A O 1
ATOM 2370 N N . LEU A 1 295 ? 45.659 26.008 -52.923 1.00 75.56 295 LEU A N 1
ATOM 2371 C CA . LEU A 1 295 ? 47.057 25.888 -52.507 1.00 75.56 295 LEU A CA 1
ATOM 2372 C C . LEU A 1 295 ? 47.709 24.644 -53.112 1.00 75.56 295 LEU A C 1
ATOM 2374 O O . LEU A 1 295 ? 48.786 24.748 -53.689 1.00 75.56 295 LEU A O 1
ATOM 2378 N N . GLU A 1 296 ? 47.038 23.496 -53.064 1.00 80.06 296 GLU A N 1
ATOM 2379 C CA . GLU A 1 296 ? 47.534 22.235 -53.614 1.00 80.06 296 GLU A CA 1
ATOM 2380 C C . GLU A 1 296 ? 47.840 22.362 -55.115 1.00 80.06 296 GLU A C 1
ATOM 2382 O O . GLU A 1 296 ? 48.956 22.093 -55.564 1.00 80.06 296 GLU A O 1
ATOM 2387 N N . LYS A 1 297 ? 46.894 22.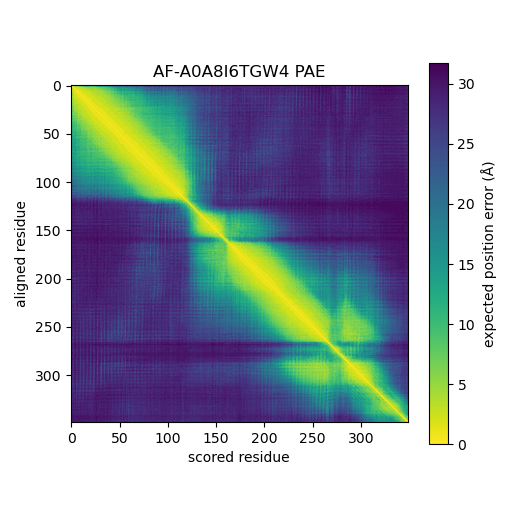896 -55.900 1.00 78.69 297 LYS A N 1
ATOM 2388 C CA . LYS A 1 297 ? 47.084 23.134 -57.342 1.00 78.69 297 LYS A CA 1
ATOM 2389 C C . LYS A 1 297 ? 48.184 24.154 -57.650 1.00 78.69 297 LYS A C 1
ATOM 2391 O O . LYS A 1 297 ? 48.788 24.094 -58.724 1.00 78.69 297 LYS A O 1
ATOM 2396 N N . GLN A 1 298 ? 48.415 25.132 -56.776 1.00 74.94 298 GLN A N 1
ATOM 2397 C CA . GLN A 1 298 ? 49.502 26.104 -56.937 1.00 74.94 298 GLN A CA 1
ATOM 2398 C C . GLN A 1 298 ? 50.859 25.480 -56.604 1.00 74.94 298 GLN A C 1
ATOM 2400 O O . GLN A 1 298 ? 51.795 25.619 -57.388 1.00 74.94 298 GLN A O 1
ATOM 2405 N N . ILE A 1 299 ? 50.953 24.724 -55.508 1.00 78.94 299 ILE A N 1
ATOM 2406 C CA . ILE A 1 299 ? 52.165 23.996 -55.116 1.00 78.94 299 ILE A CA 1
ATOM 2407 C C . ILE A 1 299 ? 52.556 23.001 -56.211 1.00 78.94 299 ILE A C 1
ATOM 2409 O O . ILE A 1 299 ? 53.703 23.016 -56.648 1.00 78.94 299 ILE A O 1
ATOM 2413 N N . MET A 1 300 ? 51.609 22.220 -56.746 1.00 82.00 300 MET A N 1
ATOM 2414 C CA . MET A 1 300 ? 51.876 21.322 -57.878 1.00 82.00 300 MET A CA 1
ATOM 2415 C C . MET A 1 300 ? 52.405 22.075 -59.108 1.00 82.00 300 MET A C 1
ATOM 2417 O O . MET A 1 300 ? 53.314 21.597 -59.786 1.00 82.00 300 MET A O 1
ATOM 2421 N N . ARG A 1 301 ? 51.876 23.273 -59.400 1.00 79.56 301 ARG A N 1
ATOM 2422 C CA . ARG A 1 301 ? 52.369 24.113 -60.505 1.00 79.56 301 ARG A CA 1
ATOM 2423 C C . ARG A 1 301 ? 53.785 24.626 -60.261 1.00 79.56 301 ARG A C 1
ATOM 2425 O O . ARG A 1 301 ? 54.594 24.589 -61.187 1.00 79.56 301 ARG A O 1
ATOM 2432 N N . ILE A 1 302 ? 54.089 25.098 -59.053 1.00 78.25 302 ILE A N 1
ATOM 2433 C CA . ILE A 1 302 ? 55.438 25.549 -58.678 1.00 78.25 302 ILE A CA 1
ATOM 2434 C C . ILE A 1 302 ? 56.418 24.374 -58.754 1.00 78.25 302 ILE A C 1
ATOM 2436 O O . ILE A 1 302 ? 57.465 24.498 -59.381 1.00 78.25 302 ILE A O 1
ATOM 2440 N N . MET A 1 303 ? 56.048 23.217 -58.206 1.00 79.44 303 MET A N 1
ATOM 2441 C CA . MET A 1 303 ? 56.859 22.000 -58.236 1.00 79.44 303 MET A CA 1
ATOM 2442 C C . MET A 1 303 ? 57.137 21.545 -59.672 1.00 79.44 303 MET A C 1
ATOM 2444 O O . MET A 1 303 ? 58.278 21.245 -60.009 1.00 79.44 303 MET A O 1
ATOM 2448 N N . LYS A 1 304 ? 56.129 21.589 -60.553 1.00 81.19 304 LYS A N 1
ATOM 2449 C CA . LYS A 1 304 ? 56.309 21.309 -61.981 1.00 81.19 304 LYS A CA 1
ATOM 2450 C C . LYS A 1 304 ? 57.298 22.279 -62.635 1.00 81.19 304 LYS A C 1
ATOM 2452 O O . LYS A 1 304 ? 58.192 21.825 -63.332 1.00 81.19 304 LYS A O 1
ATOM 2457 N N . ARG A 1 305 ? 57.201 23.589 -62.366 1.00 79.06 305 ARG A N 1
ATOM 2458 C CA . ARG A 1 305 ? 58.162 24.583 -62.890 1.00 79.06 305 ARG A CA 1
ATOM 2459 C C . ARG A 1 305 ? 59.591 24.339 -62.402 1.00 79.06 305 ARG A C 1
ATOM 2461 O O . ARG A 1 305 ? 60.522 24.534 -63.175 1.00 79.06 305 ARG A O 1
ATOM 2468 N N . ILE A 1 306 ? 59.767 23.938 -61.142 1.00 78.75 306 ILE A N 1
ATOM 2469 C CA . ILE A 1 306 ? 61.087 23.598 -60.592 1.00 78.75 306 ILE A CA 1
ATOM 2470 C C . ILE A 1 306 ? 61.633 22.345 -61.281 1.00 78.75 306 ILE A C 1
ATOM 2472 O O . ILE A 1 306 ? 62.740 22.396 -61.807 1.00 78.75 306 ILE A O 1
ATOM 2476 N N . MET A 1 307 ? 60.838 21.274 -61.383 1.00 75.94 307 MET A N 1
ATOM 2477 C CA . MET A 1 307 ? 61.252 20.055 -62.090 1.00 75.94 307 MET A CA 1
ATOM 2478 C C . MET A 1 307 ? 61.573 20.312 -63.568 1.00 75.94 307 MET A C 1
ATOM 2480 O O . MET A 1 307 ? 62.529 19.755 -64.101 1.00 75.94 307 MET A O 1
ATOM 2484 N N . ASP A 1 308 ? 60.792 21.155 -64.244 1.00 75.81 308 ASP A N 1
ATOM 2485 C CA . ASP A 1 308 ? 61.050 21.528 -65.636 1.00 75.81 308 ASP A CA 1
ATOM 2486 C C . ASP A 1 308 ? 62.353 22.344 -65.751 1.00 75.81 308 ASP A C 1
ATOM 2488 O O . ASP A 1 308 ? 63.124 22.146 -66.688 1.00 75.81 308 ASP A O 1
ATOM 2492 N N . ARG A 1 309 ? 62.668 23.197 -64.766 1.00 71.94 309 ARG A N 1
ATOM 2493 C CA . ARG A 1 309 ? 63.931 23.951 -64.709 1.00 71.94 309 ARG A CA 1
ATOM 2494 C C . ARG A 1 309 ? 65.144 23.057 -64.430 1.00 71.94 309 ARG A C 1
ATOM 2496 O O . ARG A 1 309 ? 66.178 23.248 -65.062 1.00 71.94 309 ARG A O 1
ATOM 2503 N N . GLU A 1 310 ? 65.024 22.071 -63.546 1.00 71.81 310 GLU A N 1
ATOM 2504 C CA . GLU A 1 310 ? 66.074 21.067 -63.293 1.00 71.81 310 GLU A CA 1
ATOM 2505 C C . GLU A 1 310 ? 66.338 20.197 -64.532 1.00 71.81 310 GLU A C 1
ATOM 2507 O O . GLU A 1 310 ? 67.488 19.912 -64.880 1.00 71.81 310 GLU A O 1
ATOM 2512 N N . LYS A 1 311 ? 65.282 19.840 -65.272 1.00 71.31 311 LYS A N 1
ATOM 2513 C CA . LYS A 1 311 ? 65.410 19.167 -66.573 1.00 71.31 311 LYS A CA 1
ATOM 2514 C C . LYS A 1 311 ? 66.094 20.046 -67.625 1.00 71.31 311 LYS A C 1
ATOM 2516 O O . LYS A 1 311 ? 66.892 19.536 -68.403 1.00 71.31 311 LYS A O 1
ATOM 2521 N N . CYS A 1 312 ? 65.835 21.354 -67.647 1.00 60.47 312 CYS A N 1
ATOM 2522 C CA . CYS A 1 312 ? 66.543 22.272 -68.545 1.00 60.47 312 CYS A CA 1
ATOM 2523 C C . CYS A 1 312 ? 68.032 22.414 -68.189 1.00 60.47 312 CYS A C 1
ATOM 2525 O O . CYS A 1 312 ? 68.861 22.382 -69.092 1.00 60.47 312 CYS A O 1
ATOM 2527 N N . LEU A 1 313 ? 68.387 22.496 -66.902 1.00 62.06 313 LEU A N 1
ATOM 2528 C CA . LEU A 1 313 ? 69.787 22.590 -66.460 1.00 62.06 313 LEU A CA 1
ATOM 2529 C C . LEU A 1 313 ? 70.590 21.326 -66.805 1.00 62.06 313 LEU A C 1
ATOM 2531 O O . LEU A 1 313 ? 71.704 21.416 -67.313 1.00 62.06 313 LEU A O 1
ATOM 2535 N N . THR A 1 314 ? 69.998 20.144 -66.621 1.00 60.00 314 THR A N 1
ATOM 2536 C CA . THR A 1 314 ? 70.634 18.870 -67.007 1.00 60.00 314 THR A CA 1
ATOM 2537 C C . THR A 1 314 ? 70.782 18.721 -68.527 1.00 60.00 314 THR A C 1
ATOM 2539 O O . THR A 1 314 ? 71.768 18.152 -68.998 1.00 60.00 314 THR A O 1
ATOM 2542 N N . LEU A 1 315 ? 69.852 19.270 -69.318 1.00 59.78 315 LEU A N 1
ATOM 2543 C CA . LEU A 1 315 ? 69.979 19.344 -70.778 1.00 59.78 315 LEU A CA 1
ATOM 2544 C C . LEU A 1 315 ? 71.060 20.343 -71.224 1.00 59.78 315 LEU A C 1
ATOM 2546 O O . LEU A 1 315 ? 71.796 20.047 -72.167 1.00 59.78 315 LEU A O 1
ATOM 2550 N N . GLU A 1 316 ? 71.201 21.486 -70.548 1.00 59.72 316 GLU A N 1
ATOM 2551 C CA . GLU A 1 316 ? 72.269 22.464 -70.805 1.00 59.72 316 GLU A CA 1
ATOM 2552 C C . GLU A 1 316 ? 73.660 21.909 -70.453 1.00 59.72 316 GLU A C 1
ATOM 2554 O O . GLU A 1 316 ? 74.590 22.050 -71.250 1.00 59.72 316 GLU A O 1
ATOM 2559 N N . GLU A 1 317 ? 73.807 21.190 -69.336 1.00 58.84 317 GLU A N 1
ATOM 2560 C CA . GLU A 1 317 ? 75.051 20.486 -68.979 1.00 58.84 317 GLU A CA 1
ATOM 2561 C C . GLU A 1 317 ? 75.411 19.400 -70.008 1.00 58.84 317 GLU A C 1
ATOM 2563 O O . GLU A 1 317 ? 76.569 19.269 -70.425 1.00 58.84 317 GLU A O 1
ATOM 2568 N N . GLN A 1 318 ? 74.416 18.655 -70.500 1.00 56.72 318 GLN A N 1
ATOM 2569 C CA . GLN A 1 318 ? 74.620 17.658 -71.551 1.00 56.72 318 GLN A CA 1
ATOM 2570 C C . GLN A 1 318 ? 74.984 18.289 -72.906 1.00 56.72 318 GLN A C 1
ATOM 2572 O O . GLN A 1 318 ? 75.840 17.747 -73.612 1.00 56.72 318 GLN A O 1
ATOM 2577 N N . LEU A 1 319 ? 74.403 19.437 -73.270 1.00 57.12 319 LEU A N 1
ATOM 2578 C CA . LEU A 1 319 ? 74.757 20.185 -74.485 1.00 57.12 319 LEU A CA 1
ATOM 2579 C C . LEU A 1 319 ? 76.165 20.797 -74.393 1.00 57.12 319 LEU A C 1
ATOM 2581 O O . LEU A 1 319 ? 76.944 20.664 -75.339 1.00 57.12 319 LEU A O 1
ATOM 2585 N N . ALA A 1 320 ? 76.555 21.346 -73.238 1.00 56.72 320 ALA A N 1
ATOM 2586 C CA . ALA A 1 320 ? 77.911 21.848 -72.995 1.00 56.72 320 ALA A CA 1
ATOM 2587 C C . ALA A 1 320 ? 78.981 20.734 -73.071 1.00 56.72 320 ALA A C 1
ATOM 2589 O O . ALA A 1 320 ? 80.090 20.951 -73.582 1.00 56.72 320 ALA A O 1
ATOM 2590 N N . SER A 1 321 ? 78.646 19.510 -72.642 1.00 55.12 321 SER A N 1
ATOM 2591 C CA . SER A 1 321 ? 79.515 18.332 -72.804 1.00 55.12 321 SER A CA 1
ATOM 2592 C C . SER A 1 321 ? 79.670 17.900 -74.275 1.00 55.12 321 SER A C 1
ATOM 2594 O O . SER A 1 321 ? 80.756 17.520 -74.710 1.00 55.12 321 SER A O 1
ATOM 2596 N N . LYS A 1 322 ? 78.617 18.024 -75.095 1.00 55.97 322 LYS A N 1
ATOM 2597 C CA . LYS A 1 322 ? 78.666 17.681 -76.528 1.00 55.97 322 LYS A CA 1
ATOM 2598 C C . LYS A 1 322 ? 79.415 18.727 -77.355 1.00 55.97 322 LYS A C 1
ATOM 2600 O O . LYS A 1 322 ? 80.181 18.357 -78.248 1.00 55.97 322 LYS A O 1
ATOM 2605 N N . ASP A 1 323 ? 79.283 20.010 -77.026 1.00 54.66 323 ASP A N 1
ATOM 2606 C CA . ASP A 1 323 ? 80.005 21.092 -77.707 1.00 54.66 323 ASP A CA 1
ATOM 2607 C C . ASP A 1 323 ? 81.514 21.075 -77.429 1.00 54.66 323 ASP A C 1
ATOM 2609 O O . ASP A 1 323 ? 82.320 21.381 -78.316 1.00 54.66 323 ASP A O 1
ATOM 2613 N N . SER A 1 324 ? 81.930 20.660 -76.230 1.00 56.25 324 SER A N 1
ATOM 2614 C CA . SER A 1 324 ? 83.348 20.460 -75.903 1.00 56.25 324 SER A CA 1
ATOM 2615 C C . SER A 1 324 ? 83.955 19.257 -76.649 1.00 56.25 324 SER A C 1
ATOM 2617 O O . SER A 1 324 ? 85.075 19.357 -77.162 1.00 56.25 324 SER A O 1
ATOM 2619 N N . ILE A 1 325 ? 83.197 18.169 -76.841 1.00 57.97 325 ILE A N 1
ATOM 2620 C CA . ILE A 1 325 ? 83.604 17.002 -77.651 1.00 57.97 325 ILE A CA 1
ATOM 2621 C C . ILE A 1 325 ? 83.649 17.337 -79.159 1.00 57.97 325 ILE A C 1
ATOM 2623 O O . ILE A 1 325 ? 84.574 16.920 -79.869 1.00 57.97 325 ILE A O 1
ATOM 2627 N N . SER A 1 326 ? 82.706 18.145 -79.655 1.00 55.34 326 SER A N 1
ATOM 2628 C CA . SER A 1 326 ? 82.662 18.604 -81.053 1.00 55.34 326 SER A CA 1
ATOM 2629 C C . SER A 1 326 ? 83.831 19.545 -81.394 1.00 55.34 326 SER A C 1
ATOM 2631 O O . SER A 1 326 ? 84.545 19.337 -82.382 1.00 55.34 326 SER A O 1
ATOM 2633 N N . LYS A 1 327 ? 84.145 20.514 -80.517 1.00 56.22 327 LYS A N 1
ATOM 2634 C CA . LYS A 1 327 ? 85.312 21.409 -80.668 1.00 56.22 327 LYS A CA 1
ATOM 2635 C C . LYS A 1 327 ? 86.652 20.657 -80.596 1.00 56.22 327 LYS A C 1
ATOM 2637 O O . LYS A 1 327 ? 87.586 20.999 -81.330 1.00 56.22 327 LYS A O 1
ATOM 2642 N N . ALA A 1 328 ? 86.753 19.602 -79.782 1.00 55.28 328 ALA A N 1
ATOM 2643 C CA . ALA A 1 328 ? 87.930 18.728 -79.735 1.00 55.28 328 ALA A CA 1
ATOM 2644 C C . ALA A 1 328 ? 88.109 17.897 -81.025 1.00 55.28 328 ALA A C 1
ATOM 2646 O O . ALA A 1 328 ? 89.236 17.737 -81.508 1.00 55.28 328 ALA A O 1
ATOM 2647 N N . SER A 1 329 ? 87.012 17.431 -81.632 1.00 55.12 329 SER A N 1
ATOM 2648 C CA . SER A 1 329 ? 87.039 16.715 -82.918 1.00 55.12 329 SER A CA 1
ATOM 2649 C C . SER A 1 329 ? 87.424 17.623 -84.094 1.00 55.12 329 SER A C 1
ATOM 2651 O O . SER A 1 329 ? 88.250 17.228 -84.921 1.00 55.12 329 SER A O 1
ATOM 2653 N N . LEU A 1 330 ? 86.947 18.875 -84.130 1.00 55.12 330 LEU A N 1
ATOM 2654 C CA . LEU A 1 330 ? 87.374 19.866 -85.133 1.00 55.12 330 LEU A CA 1
ATOM 2655 C C . LEU A 1 330 ? 88.859 20.257 -85.001 1.00 55.12 330 LEU A C 1
ATOM 2657 O O . LEU A 1 330 ? 89.536 20.433 -86.018 1.00 55.12 330 LEU A O 1
ATOM 2661 N N . ARG A 1 331 ? 89.406 20.341 -83.776 1.00 55.72 331 ARG A N 1
ATOM 2662 C CA . ARG A 1 331 ? 90.854 20.547 -83.558 1.00 55.72 331 ARG A CA 1
ATOM 2663 C C . ARG A 1 331 ? 91.687 19.366 -84.064 1.00 55.72 331 ARG A C 1
ATOM 2665 O O . ARG A 1 331 ? 92.688 19.594 -84.743 1.00 55.72 331 ARG A O 1
ATOM 2672 N N . LYS A 1 332 ? 91.262 18.120 -83.815 1.00 56.88 332 LYS A N 1
ATOM 2673 C CA . LYS A 1 332 ? 91.933 16.916 -84.351 1.00 56.88 332 LYS A CA 1
ATOM 2674 C C . LYS A 1 332 ? 91.884 16.858 -85.885 1.00 56.88 332 LYS A C 1
ATOM 2676 O O . LYS A 1 332 ? 92.874 16.469 -86.505 1.00 56.88 332 LYS A O 1
ATOM 2681 N N . HIS A 1 333 ? 90.788 17.297 -86.508 1.00 56.84 333 HIS A N 1
ATOM 2682 C CA . HIS A 1 333 ? 90.664 17.343 -87.970 1.00 56.84 333 HIS A CA 1
ATOM 2683 C C . HIS A 1 333 ? 91.522 18.456 -88.607 1.00 56.84 333 HIS A C 1
ATOM 2685 O O . HIS A 1 333 ? 92.179 18.214 -89.620 1.00 56.84 333 HIS A O 1
ATOM 2691 N N . LYS A 1 334 ? 91.608 19.647 -87.990 1.00 55.47 334 LYS A N 1
ATOM 2692 C CA . LYS A 1 334 ? 92.520 20.725 -88.431 1.00 55.47 334 LYS A CA 1
ATOM 2693 C C . LYS A 1 334 ? 94.000 20.341 -88.287 1.00 55.47 334 LYS A C 1
ATOM 2695 O O . LYS A 1 334 ? 94.765 20.569 -89.217 1.00 55.47 334 LYS A O 1
ATOM 2700 N N . LEU A 1 335 ? 94.393 19.671 -87.198 1.00 57.69 335 LEU A N 1
ATOM 2701 C CA . LEU A 1 335 ? 95.756 19.133 -87.024 1.00 57.69 335 LEU A CA 1
ATOM 2702 C C . LEU A 1 335 ? 96.107 18.049 -88.061 1.00 57.69 335 LEU A C 1
ATOM 2704 O O . LEU A 1 335 ? 97.244 17.993 -88.532 1.00 57.69 335 LEU A O 1
ATOM 2708 N N . ARG A 1 336 ? 95.136 17.222 -88.475 1.00 55.16 336 ARG A N 1
ATOM 2709 C CA . ARG A 1 336 ? 95.314 16.239 -89.559 1.00 55.16 336 ARG A CA 1
ATOM 2710 C C . ARG A 1 336 ? 95.473 16.888 -90.941 1.00 55.16 336 ARG A C 1
ATOM 2712 O O . ARG A 1 336 ? 96.286 16.402 -91.723 1.00 55.16 336 ARG A O 1
ATOM 2719 N N . LEU A 1 337 ? 94.764 17.982 -91.236 1.00 55.75 337 LEU A N 1
ATOM 2720 C CA . LEU A 1 337 ? 94.956 18.736 -92.487 1.00 55.75 337 LEU A CA 1
ATOM 2721 C C . LEU A 1 337 ? 96.276 19.521 -92.514 1.00 55.75 337 LEU A C 1
ATOM 2723 O O . LEU A 1 337 ? 96.918 19.564 -93.561 1.00 55.75 337 LEU A O 1
ATOM 2727 N N . SER A 1 338 ? 96.727 20.075 -91.384 1.00 55.00 338 SER A N 1
ATOM 2728 C CA . SER A 1 338 ? 98.043 20.730 -91.301 1.00 55.00 338 SER A CA 1
ATOM 2729 C C . SER A 1 338 ? 99.205 19.740 -91.436 1.00 55.00 338 SER A C 1
ATOM 2731 O O . SER A 1 338 ? 100.189 20.063 -92.092 1.00 55.00 338 SER A O 1
ATOM 2733 N N . ARG A 1 339 ? 99.085 18.503 -90.926 1.00 54.69 339 ARG A N 1
ATOM 2734 C CA . ARG A 1 339 ? 100.092 17.447 -91.169 1.00 54.69 339 ARG A CA 1
ATOM 2735 C C . ARG A 1 339 ? 100.118 16.937 -92.617 1.00 54.69 339 ARG A C 1
ATOM 2737 O O . ARG A 1 339 ? 101.176 16.530 -93.074 1.00 54.69 339 ARG A O 1
ATOM 2744 N N . LYS A 1 340 ? 99.001 16.997 -93.355 1.00 54.81 340 LYS A N 1
ATOM 2745 C CA . LYS A 1 340 ? 98.958 16.646 -94.791 1.00 54.81 340 LYS A CA 1
ATOM 2746 C C . LYS A 1 340 ? 99.491 17.745 -95.722 1.00 54.81 340 LYS A C 1
ATOM 2748 O O . LYS A 1 340 ? 99.820 17.432 -96.855 1.00 54.81 340 LYS A O 1
ATOM 2753 N N . LYS A 1 341 ? 99.608 18.998 -95.261 1.00 54.31 341 LYS A N 1
ATOM 2754 C CA . LYS A 1 341 ? 100.215 20.111 -96.022 1.00 54.31 341 LYS A CA 1
ATOM 2755 C C . LYS A 1 341 ? 101.722 20.307 -95.779 1.00 54.31 341 LYS A C 1
ATOM 2757 O O . LYS A 1 341 ? 102.327 21.093 -96.491 1.00 54.31 341 LYS A O 1
ATOM 2762 N N . LEU A 1 342 ? 102.332 19.594 -94.825 1.00 54.03 342 LEU A N 1
ATOM 2763 C CA . LEU A 1 342 ? 103.783 19.636 -94.553 1.00 54.03 342 LEU A CA 1
ATOM 2764 C C . LEU A 1 342 ? 104.590 18.508 -95.230 1.00 54.03 342 LEU A C 1
ATOM 2766 O O . LEU A 1 342 ? 105.785 18.383 -94.992 1.00 54.03 342 LEU A O 1
ATOM 2770 N N . ILE A 1 343 ? 103.959 17.694 -96.081 1.00 55.56 343 ILE A N 1
ATOM 2771 C CA . ILE A 1 343 ? 104.607 16.612 -96.837 1.00 55.56 343 ILE A CA 1
ATOM 2772 C C . 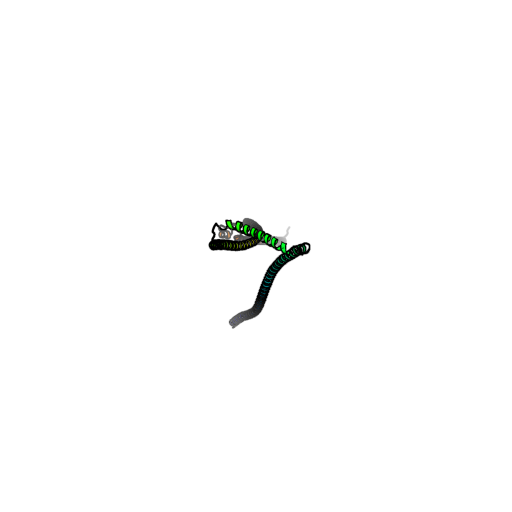ILE A 1 343 ? 104.222 16.776 -98.313 1.00 55.56 343 ILE A C 1
ATOM 2774 O O . ILE A 1 343 ? 103.475 15.959 -98.820 1.00 55.56 343 ILE A O 1
ATOM 2778 N N . THR A 1 344 ? 104.619 17.882 -98.954 1.00 52.22 344 THR A N 1
ATOM 2779 C CA . THR A 1 344 ? 104.763 18.050 -100.422 1.00 52.22 344 THR A CA 1
ATOM 2780 C C . THR A 1 344 ? 105.051 19.522 -100.749 1.00 52.22 344 THR A C 1
ATOM 2782 O O . THR A 1 344 ? 104.128 20.270 -101.060 1.00 52.22 344 THR A O 1
ATOM 2785 N N . SER A 1 345 ? 106.316 19.939 -100.677 1.00 41.91 345 SER A N 1
ATOM 2786 C CA . SER A 1 345 ? 106.936 20.888 -101.625 1.00 41.91 345 SER A CA 1
ATOM 2787 C C . SER A 1 345 ? 108.416 21.113 -101.258 1.00 41.91 345 SER A C 1
ATOM 2789 O O . SER A 1 345 ? 108.741 21.049 -100.073 1.00 41.91 345 SER A O 1
ATOM 2791 N N . PRO A 1 346 ? 109.305 21.320 -102.247 1.00 47.22 346 PRO A N 1
ATOM 2792 C CA . PRO A 1 346 ? 110.672 20.792 -102.250 1.00 47.22 346 PRO A CA 1
ATOM 2793 C C . PRO A 1 346 ? 111.780 21.842 -102.026 1.00 47.22 346 PRO A C 1
ATOM 2795 O O . PRO A 1 346 ? 111.573 23.033 -102.236 1.00 47.22 346 PRO A O 1
ATOM 2798 N N . ILE A 1 347 ? 112.958 21.337 -101.639 1.00 42.72 347 ILE A N 1
ATOM 2799 C CA . ILE A 1 347 ? 114.300 21.967 -101.641 1.00 42.72 347 ILE A CA 1
ATOM 2800 C C . ILE A 1 347 ? 114.675 22.364 -103.084 1.00 42.72 347 ILE A C 1
ATOM 2802 O O . ILE A 1 347 ? 114.399 21.554 -103.975 1.00 42.72 347 ILE A O 1
ATOM 2806 N N . PRO A 1 348 ? 115.185 23.584 -103.358 1.00 46.53 348 PRO A N 1
ATOM 2807 C CA . PRO A 1 348 ? 116.634 23.825 -103.617 1.00 46.53 348 PRO A CA 1
ATOM 2808 C C . PRO A 1 348 ? 117.066 25.278 -103.264 1.00 46.53 348 PRO A C 1
ATOM 2810 O O . PRO A 1 348 ? 116.209 26.100 -102.955 1.00 46.53 348 PRO A O 1
ATOM 2813 N N . GLU A 1 349 ? 118.314 25.742 -103.251 1.00 44.00 349 GLU A N 1
ATOM 2814 C CA . GLU A 1 349 ? 119.690 25.273 -103.490 1.00 44.00 349 GLU A CA 1
ATOM 2815 C C . GLU A 1 349 ? 120.602 26.277 -102.755 1.00 44.00 349 GLU A C 1
ATOM 2817 O O . GLU A 1 349 ? 120.190 27.462 -102.661 1.00 44.00 349 GLU A O 1
#

pLDDT: mean 82.34, std 16.55, range [41.91, 98.44]

Foldseek 3Di:
DVVVVVVVVVVVVVVVVVVVVVVVVVVVVVVVVVVVVVVVVVVVVVVVVVVVVVVVVVVVVVVVVVVVVVVVVVVVVVVVVVVVVVVVVVVVVVVVVVVVVVVVVVVVVVVVVVVVVVVCVPPPPPPCVVVVVVVVVVVVVVVVVVVVVVVVVCVVVQPPDPDPVVVVVVVVVVVVVVVVVVVVVVVVVVVVVVVVVVVVVVVVVVVVVVVVVVVVVVVVVVVVVVVVVVVVVVVVVVVVVVVVVVVVVVVVVVVQVVLQVVCVVLVLVPDVVCVVCPPPNGRDPVCVVVSVVSVVVSVVVVVVVVVVVVVVVVVVVVVVVVVVVVVVVVVVVVVVVVVVVVPDDDDDD

Sequence (349 aa):
MSLLETKLSIAHIELNKVMTKNGRLREEIEHLLKERCRFKKLLDDQLKLLKAGKKSMLDMIEQSSIAFEHREESQAKLDALNEKSISLKETHTQQMRDLDRLLYTDTERVQFLTIKGQYRMSTDQNSKKEAGGLIRKQDIENLRSIYNTVLLGISPYTEGEEKIDSICEAFKTNEDENFAIFNYVNEVNCEAESLHDAAKVVKKKIEKERALKVERVAQQSEDVRTLGMELAKVQEEIDELEVRKNRVANHLSIVTSQLNGIVSKVQCHSSPFYNLLGDNTCVNLNNVHLFLLVLEKQIMRIMKRIMDREKCLTLEEQLASKDSISKASLRKHKLRLSRKKLITSPIPE

Mean predicted aligned error: 21.42 Å

Secondary structure (DSSP, 8-state):
-HHHHHHHHHHHHHHHHHHHHHHHHHHHHHHHHHHHHHHHHHHHHHHHHHHHHHHHHHHHHHHHHHHHHHHHHHHHHHHHHHHHHHHHHHHHHHHHHHHHHHHHHHHHHHHHHHHHHHHHHTT-SSSHHHHHHHHHHHHHHHHHHHHHHHHHHHTTTTTS---HHHHHHHHHHHHHHHHHHHHHHHHHHHHHHHHHHHHHHHHHHHHHHHHHHHHHHHHHHHHHHHHHHHHHHHHHHHHHHHHHHHHHHHHHHHHHHHHHHHHHHTTTTSSTTGGGSTT--S--TTTHHHHHHHHHHHHHHHHHHHHHHHHHHHHHHHHHHHHHHHHHHHHHHHHHHHHHHSSS-----

InterPro domains:
  IPR049258 ODAD1, central coiled coil region [PF21773] (2-279)
  IPR051876 Outer dynein arm-docking/Coiled-coil domain-containing protein [PTHR21694] (3-304)